Protein 1WDC (pdb70)

Foldseek 3Di:
DVVVVVVVVVVVVVVVVVVVVVVCVVVVVVVVVVVCVVVVVVVVVVVLVPPVVSVVCVVVVPVD/DDPVVLVVLVVVVCQLCPVPPQFHDLVSLQVSQVVVPDRDDSVVSVVVVVLQPDTGGSVSVSVSCPVVLDPDDDLVVQQVVVCVVVVVPPQWDQQVVVQCCQQPDDPHDDVVSSVVLVVPFDDDPRITRSNVSSCVVNVVPD/DDVVLLVVLVVLQQVQCVVVPPDQKHWLQCLVVSLVVSPADADPVLSVVLPRDDDGPPDIGGSVSSVVSSVRSVPHDDDDLVVQQVVVVVQDPPPPQKHAQVVVLCCQQPDDPHDPSVRVVVLCVQLVFDADPVRITRVSSSSVSVVVDNVD

Radius of gyration: 29.21 Å; Cα contacts (8 Å, |Δi|>4): 431; chains: 3; bounding box: 76×48×72 Å

Solvent-accessible surface area: 19241 Å² total; per-residue (Å²): 253,103,151,95,31,36,67,3,0,10,2,0,0,1,15,0,38,0,12,26,35,42,74,46,30,91,118,46,59,79,22,59,101,0,0,24,10,0,3,120,4,2,66,96,13,31,88,29,103,109,22,40,1,43,74,9,1,46,98,0,86,97,96,85,73,75,155,119,29,63,112,52,0,96,83,0,8,64,48,1,7,74,84,195,85,30,93,6,36,63,121,5,0,89,42,3,11,96,127,42,38,230,38,33,78,64,169,79,2,59,50,4,41,162,80,13,124,34,107,6,57,34,100,38,0,28,45,15,1,30,110,82,43,65,67,50,31,63,45,114,53,2,67,79,2,0,32,66,4,9,111,158,129,81,86,60,8,82,34,106,83,0,82,60,5,1,73,75,32,0,54,70,6,84,168,79,35,16,135,64,0,30,139,79,17,42,66,147,73,36,95,1,34,0,35,105,0,0,1,22,17,71,43,76,57,74,59,67,110,103,71,37,60,72,0,90,90,8,5,90,0,12,2,1,39,47,4,107,106,41,23,0,11,1,85,61,1,4,26,0,0,14,23,39,42,20,7,0,27,44,100,29,11,81,83,54,31,6,21,121,134,84,75,102,88,65,10,46,38,119,97,0,41,81,7,7,84,44,3,66,119,25,99,71,5,69,73,68,34,1,42,69,2,0,148,85,44,25,222,142,67,123,19,67,7,41,10,74,61,0,71,99,1,0,26,26,60,35,36,152,5,39,78,125,43,0,72,65,0,42,142,53,7,90,28,140,102,57,187,140,21,37,4,87,10,69,70,0,0,112,91,2,65,52,12,26,113,149

CATH classification: 4.10.27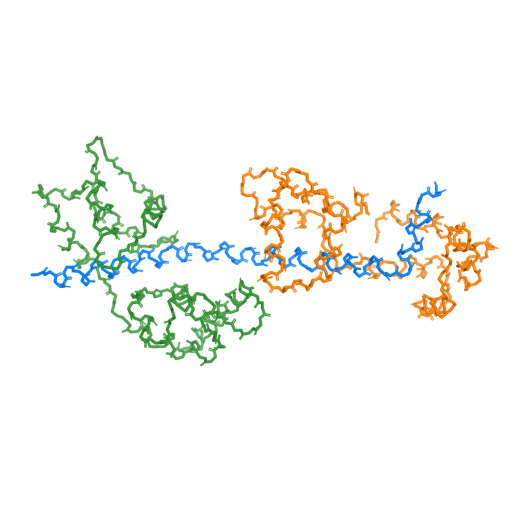0.10

Nearest PDB structures (foldseek):
  3jvt-assembly1_B  TM=9.981E-01  e=1.079E-21  Argopecten irradians
  1dfk-assembly1_Y  TM=9.714E-01  e=9.236E-20  Argopecten irradians
  1qvi-assembly1_Y  TM=8.864E-01  e=2.504E-20  Argopecten irradians
  1s5g-assembly1_Y  TM=9.501E-01  e=4.809E-20  Argopecten irradians
  1kqm-assembly1_B  TM=9.706E-01  e=3.407E-19  Argopecten irradians

Secondary structure (DSSP, 8-state):
--HHHHHHHHHHHHHHHHHHHHHHHHHHHHHHHHHHHHHHHHHHHHHHHT-HHHHHHHHHTTT-/--HHHHHHHHHHHHHH-TT-SSS--HHHHHHHHHHHSSPPPHHHHHHHHTTSSS---HHHHHHHHHHHT-S---HHHHHHHHHTT-TT--S-EEHHHHHHHHHHSSS---HHHHHHHHHH--EETTEE-HHHHHHHHHTS--/--HHHHHHHHHHHHHHHHHT-SSS-EEGGGHHHHHHHTT----HHHHHHTT--SSTTS-EE-HHHHHHHHHHHTTS----HHHHHHHHHTT-SSSSSEEEHHHHHHHHHHSSS---HHHHHHHHHHHT----TTSEEEHHHHHHHHHH-S--

B-factor: mean 36.48, std 14.71, range [9.45, 94.9]

InterPro domains:
  IPR000048 IQ motif, EF-hand binding site [SM00015] (777-799)
  IPR001609 Myosin head, motor domain-like [PF00063] (86-763)
  IPR001609 Myosin head, motor domain-like [PR00193] (113-132)
  IPR001609 Myosin head, motor domain-like [PR00193] (169-194)
  IPR001609 Myosin head, motor domain-like [PR00193] (224-251)
  IPR001609 Myosin head, motor domain-like [PR00193] (455-483)
  IPR001609 Myosin head, motor domain-like [PR00193] (509-537)
  IPR001609 Myosin head, motor domain-like [PS51456] (83-775)
  IPR001609 Myosin head, motor domain-like [SM00242] (77-776)
  IPR002928 Myosin tail [PF01576] (840-1920)
  IPR004009 Myosin, SH3 domain [PF02736] (29-74)
  IPR004009 Myosin, SH3 domain [PS51844] (29-79)
  IPR008989 Myosin S1 fragment, N-terminal [G3DSA:2.30.30.360] (27-78)
  IPR014751 DNA repair protein XRCC4-like, C-terminal [G3DSA:1.20.5.370] (1563-1619)
  IPR014751 DNA repair protein XRCC4-like, C-terminal [G3DSA:1.20.5.370] (1660-1713)
  IPR014751 DNA repair protein XRCC4-like, C-terminal [G3DSA:1.20.5.370] (1726-1769)
  IPR027417 P-loop containing nucleoside triphosphate hydrolase [SSF52540] (55-834)
  IPR036961 Kinesin motor domain superfamily [G3DSA:3.40.850.10] (81-706)

Sequence (358 aa):
RDERLSKIISMFQAHIRGYLIRKAYKKLQDQRIGLSVIQRNIRKWLVLRNWQWWKLYSKVKPLLLPQKQIQEMKEAFSMIDVDRDGFVSKEDIKAISEQLGRAPDDKELTAMLKEAPGPLNFTMFLSIFSDKLSGTDSEETIRNAFAMFDEQETKKLNIEYIKDLLENMGDNFNKDEMRMTFKEAPVEGGKFDYVKFTAMIKGSGELSQDEIDDLKDVFELFDFWDGRDGAVDAFKLGDVCRCLGINPRNEDVFAVGGTHKMGEKSLPFEEFLPAYEGLMDCEQGTFADYMEAFKTFDREGQGFISGAELRHVLTALGERLSDEDVDEIIKLTDLQEDLEGNVKYEDFVKKVMAGPYP

Organism: Argopecten irradians (NCBI:txid31199)

Structure (mmCIF, N/CA/C/O backbone):
data_1WDC
#
_entry.id   1WDC
#
_cell.length_a   52.650
_cell.length_b   87.100
_cell.length_c   55.500
_cell.angle_alpha   90.00
_cell.angle_beta   114.50
_cell.angle_gamma   90.00
#
_symmetry.space_group_name_H-M   'P 1 21 1'
#
loop_
_entity.id
_entity.type
_entity.pdbx_description
1 polymer 'SCALLOP MYOSIN'
2 polymer 'SCALLOP MYOSIN'
3 polymer 'SCALLOP MYOSIN'
4 non-polymer 'MAGNESIUM ION'
5 non-polymer 'CALCIUM ION'
6 water water
#
loop_
_atom_site.group_PDB
_atom_site.id
_atom_site.type_symbol
_atom_site.label_atom_id
_atom_site.label_alt_id
_atom_site.label_comp_id
_atom_site.label_asym_id
_atom_site.label_entity_id
_atom_site.label_seq_id
_atom_site.pdbx_PDB_ins_code
_atom_site.Cartn_x
_atom_site.Cartn_y
_atom_site.Cartn_z
_atom_site.occupancy
_atom_site.B_iso_or_equiv
_atom_site.auth_seq_id
_atom_site.auth_comp_id
_atom_site.auth_asym_id
_atom_site.auth_atom_id
_atom_site.pdbx_PDB_model_num
ATOM 1 N N . ARG A 1 1 ? -31.629 7.797 92.108 1.00 71.22 774 ARG A N 1
ATOM 2 C CA . ARG A 1 1 ? -31.385 8.882 91.101 1.00 71.34 774 ARG A CA 1
ATOM 3 C C . ARG A 1 1 ? -29.888 9.183 90.975 1.00 70.56 774 ARG A C 1
ATOM 4 O O . ARG A 1 1 ? -29.474 10.339 91.042 1.00 71.34 774 ARG A O 1
ATOM 12 N N . ASP A 1 2 ? -29.076 8.139 90.843 1.00 70.24 775 ASP A N 1
ATOM 13 C CA . ASP A 1 2 ? -27.627 8.302 90.918 1.00 71.14 775 ASP A CA 1
ATOM 14 C C . ASP A 1 2 ? -27.042 8.263 89.530 1.00 68.46 775 ASP A C 1
ATOM 15 O O . ASP A 1 2 ? -26.321 9.177 89.118 1.00 67.65 775 ASP A O 1
ATOM 20 N N . GLU A 1 3 ? -27.240 7.117 88.888 1.00 63.33 776 GLU A N 1
ATOM 21 C CA . GLU A 1 3 ? -26.679 6.826 87.584 1.00 57.83 776 GLU A CA 1
ATOM 22 C C . GLU A 1 3 ? -26.972 8.015 86.694 1.00 53.35 776 GLU A C 1
ATOM 23 O O . GLU A 1 3 ? -26.172 8.405 85.839 1.00 48.86 776 GLU A O 1
ATOM 29 N N . ARG A 1 4 ? -28.129 8.608 86.955 1.00 50.51 777 ARG A N 1
ATOM 30 C CA . ARG A 1 4 ? -28.594 9.748 86.200 1.00 47.94 777 ARG A CA 1
ATOM 31 C C . ARG A 1 4 ? -27.879 10.993 86.660 1.00 42.12 777 ARG A C 1
ATOM 32 O O . ARG A 1 4 ? -27.492 11.812 85.845 1.00 42.34 777 ARG A O 1
ATOM 40 N N . LEU A 1 5 ? -27.635 11.104 87.959 1.00 38.36 778 LEU A N 1
ATOM 41 C CA . LEU A 1 5 ? -26.897 12.251 88.437 1.00 36.14 778 LEU A CA 1
ATOM 42 C C . LEU A 1 5 ? -25.475 12.165 87.888 1.00 36.53 778 LEU A C 1
ATOM 43 O O . LEU A 1 5 ? -24.871 13.186 87.543 1.00 36.12 778 LEU A O 1
ATOM 48 N N . SER A 1 6 ? -24.979 10.942 87.734 1.00 34.98 779 SER A N 1
ATOM 49 C CA . SER A 1 6 ? -23.618 10.734 87.253 1.00 36.78 779 SER A CA 1
ATOM 50 C C . SER A 1 6 ? -23.515 10.969 85.754 1.00 35.52 779 SER A C 1
ATOM 51 O O . SER A 1 6 ? -22.570 11.614 85.285 1.00 33.57 779 SER A O 1
ATOM 54 N N . LYS A 1 7 ? -24.524 10.504 85.018 1.00 35.20 780 LYS A N 1
ATOM 55 C CA . LYS A 1 7 ? -24.579 10.784 83.603 1.00 31.63 780 LYS A CA 1
ATOM 56 C C . LYS A 1 7 ? -24.708 12.282 83.398 1.00 30.58 780 LYS A C 1
ATOM 57 O O . LYS A 1 7 ? -24.020 12.814 82.554 1.00 30.50 780 LYS A O 1
ATOM 63 N N . ILE A 1 8 ? -25.449 12.988 84.260 1.00 30.67 781 ILE A N 1
ATOM 64 C CA . ILE A 1 8 ? -25.658 14.434 84.057 1.00 28.62 781 ILE A CA 1
ATOM 65 C C . ILE A 1 8 ? -24.393 15.253 84.352 1.00 26.04 781 ILE A C 1
ATOM 66 O O . ILE A 1 8 ? -24.122 16.262 83.678 1.00 22.90 781 ILE A O 1
ATOM 71 N N . ILE A 1 9 ? -23.619 14.798 85.338 1.00 24.95 782 ILE A N 1
ATOM 72 C CA . ILE A 1 9 ? -22.336 15.413 85.674 1.00 26.07 782 ILE A CA 1
ATOM 73 C C . ILE A 1 9 ? -21.294 15.234 84.550 1.00 23.29 782 ILE A C 1
ATOM 74 O O . ILE A 1 9 ? -20.595 16.174 84.199 1.00 20.55 782 ILE A O 1
ATOM 79 N N . SER A 1 10 ? -21.191 14.030 84.006 1.00 25.13 783 SER A N 1
ATOM 80 C CA . SER A 1 10 ? -20.370 13.756 82.819 1.00 24.86 783 SER A CA 1
ATOM 81 C C . SER A 1 10 ? -20.679 14.644 81.597 1.00 26.50 783 SER A C 1
ATOM 82 O O . SER A 1 10 ? -19.760 15.113 80.927 1.00 32.96 783 SER A O 1
ATOM 85 N N . MET A 1 11 ? -21.960 14.876 81.301 1.00 27.07 784 MET A N 1
ATOM 86 C CA . MET A 1 11 ? -22.359 15.835 80.251 1.00 23.26 784 MET A CA 1
ATOM 87 C C . MET A 1 11 ? -22.082 17.304 80.577 1.00 24.11 784 MET A C 1
ATOM 88 O O . MET A 1 11 ? -21.813 18.066 79.677 1.00 23.12 784 MET A O 1
ATOM 93 N N . PHE A 1 12 ? -22.104 17.692 81.857 1.00 23.27 785 PHE A N 1
ATOM 94 C CA . PHE A 1 12 ? -21.635 19.020 82.275 1.00 18.80 785 PHE A CA 1
ATOM 95 C C . PHE A 1 12 ? -20.110 19.147 82.166 1.00 17.29 785 PHE A C 1
ATOM 96 O O . PHE A 1 12 ? -19.587 20.196 81.826 1.00 14.74 785 PHE A O 1
ATOM 104 N N . GLN A 1 13 ? -19.414 18.105 82.576 1.00 15.50 786 GLN A N 1
ATOM 105 C CA . GLN A 1 13 ? -17.983 18.020 82.403 1.00 23.73 786 GLN A CA 1
ATOM 106 C C . GLN A 1 13 ? -17.580 18.083 80.921 1.00 26.96 786 GLN A C 1
ATOM 107 O O . GLN A 1 13 ? -16.530 18.667 80.567 1.00 26.42 786 GLN A O 1
ATOM 113 N N . ALA A 1 14 ? -18.468 17.545 80.074 1.00 27.21 787 ALA A N 1
ATOM 114 C CA . ALA A 1 14 ? -18.375 17.589 78.611 1.00 21.37 787 ALA A CA 1
ATOM 115 C C . ALA A 1 14 ? -18.512 18.987 78.015 1.00 22.39 787 ALA A C 1
ATOM 116 O O . ALA A 1 14 ? -17.712 19.404 77.169 1.00 23.51 787 ALA A O 1
ATOM 118 N N . HIS A 1 15 ? -19.488 19.740 78.501 1.00 20.48 788 HIS A N 1
ATOM 119 C CA . HIS A 1 15 ? -19.560 21.162 78.233 1.00 21.12 788 HIS A CA 1
ATOM 120 C C . HIS A 1 15 ? -18.288 21.932 78.555 1.00 24.20 788 HIS A C 1
ATOM 121 O O . HIS A 1 15 ? -18.021 22.971 77.944 1.00 25.60 788 HIS A O 1
ATOM 128 N N . ILE A 1 16 ? -17.658 21.552 79.667 1.00 24.68 789 ILE A N 1
ATOM 129 C CA . ILE A 1 16 ? -16.474 22.233 80.164 1.00 24.70 789 ILE A CA 1
ATOM 130 C C . ILE A 1 16 ? -15.233 21.938 79.304 1.00 22.58 789 ILE A C 1
ATOM 131 O O . ILE A 1 16 ? -14.428 22.826 79.076 1.00 22.36 789 ILE A O 1
ATOM 136 N N . ARG A 1 17 ? -15.036 20.680 78.927 1.00 25.40 790 ARG A N 1
ATOM 137 C CA . ARG A 1 17 ? -13.952 20.317 78.001 1.00 24.87 790 ARG A CA 1
ATOM 138 C C . ARG A 1 17 ? -14.138 21.022 76.669 1.00 23.98 790 ARG A C 1
ATOM 139 O O . ARG A 1 17 ? -13.166 21.486 76.073 1.00 25.34 790 ARG A O 1
ATOM 147 N N . GLY A 1 18 ? -15.399 21.192 76.272 1.00 19.27 791 GLY A N 1
ATOM 148 C CA . GLY A 1 18 ? -15.709 21.981 75.109 1.00 16.55 791 GLY A CA 1
ATOM 149 C C . GLY A 1 18 ? -15.241 23.414 75.242 1.00 20.13 791 GLY A C 1
ATOM 150 O O . GLY A 1 18 ? -14.497 23.910 74.403 1.00 21.12 791 GLY A O 1
ATOM 151 N N . TYR A 1 19 ? -15.652 24.082 76.317 1.00 19.00 792 TYR A N 1
ATOM 152 C CA . TYR A 1 19 ? -15.362 25.493 76.537 1.00 18.76 792 TYR A CA 1
ATOM 153 C C . TYR A 1 19 ? -13.855 25.756 76.429 1.00 17.67 792 TYR A C 1
ATOM 154 O O . TYR A 1 19 ? -13.423 26.820 75.974 1.00 19.22 792 TYR A O 1
ATOM 163 N N . LEU A 1 20 ? -13.097 24.864 77.053 1.00 21.60 793 LEU A N 1
ATOM 164 C CA . LEU A 1 20 ? -11.637 24.931 77.199 1.00 22.04 793 LEU A CA 1
ATOM 165 C C . LEU A 1 20 ? -10.864 24.740 75.891 1.00 23.73 793 LEU A C 1
ATOM 166 O O . LEU A 1 20 ? -9.839 25.371 75.703 1.00 22.84 793 LEU A O 1
ATOM 171 N N . ILE A 1 21 ? -11.255 23.732 75.105 1.00 25.30 794 ILE A N 1
ATOM 172 C CA . ILE A 1 21 ? -10.806 23.588 73.713 1.00 28.73 794 ILE A CA 1
ATOM 173 C C . ILE A 1 21 ? -11.125 24.796 72.824 1.00 27.22 794 ILE A C 1
ATOM 174 O O . ILE A 1 21 ? -10.257 25.285 72.093 1.00 30.44 794 ILE A O 1
ATOM 179 N N . ARG A 1 22 ? -12.380 25.238 72.825 1.00 23.42 795 ARG A N 1
ATOM 180 C CA . ARG A 1 22 ? -12.764 26.342 71.949 1.00 22.56 795 ARG A CA 1
ATOM 181 C C . ARG A 1 22 ? -12.114 27.644 72.369 1.00 24.31 795 ARG A C 1
ATOM 182 O O . ARG A 1 22 ? -11.905 28.527 71.572 1.00 32.78 795 ARG A O 1
ATOM 190 N N . LYS A 1 23 ? -11.795 27.755 73.641 1.00 26.78 796 LYS A N 1
ATOM 191 C CA . LYS A 1 23 ? -11.035 28.881 74.148 1.00 30.95 796 LYS A CA 1
ATOM 192 C C . LYS A 1 23 ? -9.623 28.809 73.503 1.00 31.71 796 LYS A C 1
ATOM 193 O O . LYS A 1 23 ? -9.223 29.729 72.786 1.00 29.24 796 LYS A O 1
ATOM 199 N N . ALA A 1 24 ? -9.079 27.589 73.488 1.00 31.82 797 ALA A N 1
ATOM 200 C CA . ALA A 1 24 ? -7.685 27.315 73.137 1.00 33.09 797 ALA A CA 1
ATOM 201 C C . ALA A 1 24 ? -7.448 27.391 71.647 1.00 34.19 797 ALA A C 1
ATOM 202 O O . ALA A 1 24 ? -6.302 27.430 71.202 1.00 34.49 797 ALA A O 1
ATOM 204 N N . TYR A 1 25 ? -8.548 27.349 70.905 1.00 34.27 798 TYR A N 1
ATOM 205 C CA . TYR A 1 25 ? -8.556 27.272 69.469 1.00 32.62 798 TYR A CA 1
ATOM 206 C C . TYR A 1 25 ? -7.852 28.477 68.911 1.00 32.89 798 TYR A C 1
ATOM 207 O O . TYR A 1 25 ? -6.876 28.344 68.192 1.00 32.79 798 TYR A O 1
ATOM 216 N N . LYS A 1 26 ? -8.312 29.656 69.284 1.00 32.05 799 LYS A N 1
ATOM 217 C CA . LYS A 1 26 ? -7.824 30.851 68.638 1.00 34.41 799 LYS A CA 1
ATOM 218 C C . LYS A 1 26 ? -6.342 31.065 68.866 1.00 33.74 799 LYS A C 1
ATOM 219 O O . LYS A 1 26 ? -5.650 31.649 68.029 1.00 35.25 799 LYS A O 1
ATOM 225 N N . LYS A 1 27 ? -5.825 30.519 69.953 1.00 32.61 800 LYS A N 1
ATOM 226 C CA . LYS A 1 27 ? -4.398 30.652 70.238 1.00 33.14 800 LYS A CA 1
ATOM 227 C C . LYS A 1 27 ? -3.541 29.687 69.387 1.00 28.95 800 LYS A C 1
ATOM 228 O O . LYS A 1 27 ? -2.422 30.000 69.007 1.00 25.93 800 LYS A O 1
ATOM 234 N N . LEU A 1 28 ? -4.045 28.482 69.174 1.00 26.76 801 LEU A N 1
ATOM 235 C CA . LEU A 1 28 ? -3.451 27.560 68.242 1.00 24.79 801 LEU A CA 1
ATOM 236 C C . LEU A 1 28 ? -3.333 28.201 66.847 1.00 22.00 801 LEU A C 1
ATOM 237 O O . LEU A 1 28 ? -2.319 28.078 66.190 1.00 24.73 801 LEU A O 1
ATOM 242 N N . GLN A 1 29 ? -4.398 28.810 66.368 1.00 22.42 802 GLN A N 1
ATOM 243 C CA . GLN A 1 29 ? -4.393 29.374 65.020 1.00 25.85 802 GLN A CA 1
ATOM 244 C C . GLN A 1 29 ? -3.368 30.496 64.890 1.00 27.02 802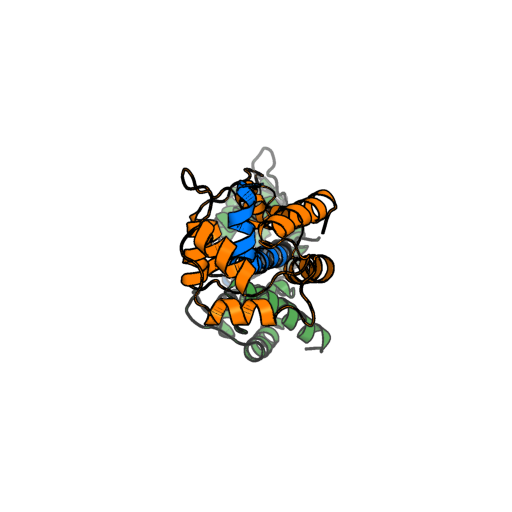 GLN A C 1
ATOM 245 O O . GLN A 1 29 ? -2.711 30.626 63.854 1.00 28.56 802 GLN A O 1
ATOM 251 N N . ASP A 1 30 ? -3.302 31.355 65.906 1.00 25.58 803 ASP A N 1
ATOM 252 C CA . ASP A 1 30 ? -2.403 32.499 65.861 1.00 24.41 803 ASP A CA 1
ATOM 253 C C . ASP A 1 30 ? -1.013 31.934 65.846 1.00 24.82 803 ASP A C 1
ATOM 254 O O . ASP A 1 30 ? -0.150 32.467 65.164 1.00 28.67 803 ASP A O 1
ATOM 259 N N . GLN A 1 31 ? -0.801 30.855 66.599 1.00 23.29 804 GLN A N 1
ATOM 260 C CA . GLN A 1 31 ? 0.528 30.336 66.841 1.00 20.66 804 GLN A CA 1
ATOM 261 C C . GLN A 1 31 ? 0.997 29.530 65.684 1.00 21.93 804 GLN A C 1
ATOM 262 O O . GLN A 1 31 ? 2.190 29.403 65.470 1.00 22.68 804 GLN A O 1
ATOM 268 N N . ARG A 1 32 ? 0.061 28.924 64.978 1.00 21.98 805 ARG A N 1
ATOM 269 C CA . ARG A 1 32 ? 0.387 28.292 63.718 1.00 23.98 805 ARG A CA 1
ATOM 270 C C . ARG A 1 32 ? 1.072 29.275 62.778 1.00 24.24 805 ARG A C 1
ATOM 271 O O . ARG A 1 32 ? 2.045 28.927 62.120 1.00 20.54 805 ARG A O 1
ATOM 279 N N . ILE A 1 33 ? 0.546 30.501 62.733 1.00 22.99 806 ILE A N 1
ATOM 280 C CA . ILE A 1 33 ? 1.126 31.583 61.952 1.00 23.16 806 ILE A CA 1
ATOM 281 C C . ILE A 1 33 ? 2.516 31.933 62.451 1.00 23.72 806 ILE A C 1
ATOM 282 O O . ILE A 1 33 ? 3.462 32.045 61.672 1.00 27.71 806 ILE A O 1
ATOM 287 N N . GLY A 1 34 ? 2.653 32.098 63.752 1.00 20.59 807 GLY A N 1
ATOM 288 C CA . GLY A 1 34 ? 3.969 32.338 64.297 1.00 16.46 807 GLY A CA 1
ATOM 289 C C . GLY A 1 34 ? 5.011 31.274 64.018 1.00 14.24 807 GLY A C 1
ATOM 290 O O . GLY A 1 34 ? 6.129 31.652 63.757 1.00 16.16 807 GLY A O 1
ATOM 291 N N . LEU A 1 35 ? 4.677 29.981 64.138 1.00 13.52 808 LEU A N 1
ATOM 292 C CA . LEU A 1 35 ? 5.650 28.904 64.010 1.00 14.28 808 LEU A CA 1
ATOM 293 C C . LEU A 1 35 ? 6.034 28.684 62.539 1.00 21.75 808 LEU A C 1
ATOM 294 O O . LEU A 1 35 ? 7.158 28.270 62.236 1.00 23.25 808 LEU A O 1
ATOM 299 N N . SER A 1 36 ? 5.099 28.989 61.636 1.00 21.95 809 SER A N 1
ATOM 300 C CA . SER A 1 36 ? 5.338 28.974 60.207 1.00 20.22 809 SER A CA 1
ATOM 301 C C . SER A 1 36 ? 6.297 30.066 59.827 1.00 21.43 809 SER A C 1
ATOM 302 O O . SER A 1 36 ? 7.281 29.805 59.148 1.00 23.24 809 SER A O 1
ATOM 305 N N . VAL A 1 37 ? 6.019 31.292 60.263 1.00 19.98 810 VAL A N 1
ATOM 306 C CA . VAL A 1 37 ? 6.966 32.391 60.061 1.00 20.45 810 VAL A CA 1
ATOM 307 C C . VAL A 1 37 ? 8.403 32.086 60.501 1.00 22.81 810 VAL A C 1
ATOM 308 O O . VAL A 1 37 ? 9.343 32.376 59.766 1.00 23.95 810 VAL A O 1
ATOM 312 N N . ILE A 1 38 ? 8.552 31.411 61.644 1.00 21.81 811 ILE A N 1
ATOM 313 C CA . ILE A 1 38 ? 9.840 31.095 62.258 1.00 17.66 811 ILE A CA 1
ATOM 314 C C . ILE A 1 38 ? 10.506 29.983 61.455 1.00 17.12 811 ILE A C 1
ATOM 315 O O . ILE A 1 38 ? 11.676 30.084 61.149 1.00 14.47 811 ILE A O 1
ATOM 320 N N . GLN A 1 39 ? 9.746 28.932 61.140 1.00 17.61 812 GLN A N 1
ATOM 321 C CA . GLN A 1 39 ? 10.246 27.787 60.371 1.00 18.45 812 GLN A CA 1
ATOM 322 C C . GLN A 1 39 ? 10.667 28.133 58.932 1.00 19.68 812 GLN A C 1
ATOM 323 O O . GLN A 1 39 ? 11.689 27.670 58.470 1.00 22.65 812 GLN A O 1
ATOM 329 N N . ARG A 1 40 ? 9.948 29.010 58.261 1.00 21.04 813 ARG A N 1
ATOM 330 C CA . ARG A 1 40 ? 10.265 29.306 56.874 1.00 21.27 813 ARG A CA 1
ATOM 331 C C . ARG A 1 40 ? 11.389 30.322 56.704 1.00 24.79 813 ARG A C 1
ATOM 332 O O . ARG A 1 40 ? 12.229 30.197 55.793 1.00 23.86 813 ARG A O 1
ATOM 340 N N . ASN A 1 41 ? 11.516 31.194 57.693 1.00 22.52 814 ASN A N 1
ATOM 341 C CA . ASN A 1 41 ? 12.569 32.194 57.704 1.00 23.25 814 ASN A CA 1
ATOM 342 C C . ASN A 1 41 ? 13.944 31.706 58.209 1.00 24.08 814 ASN A C 1
ATOM 343 O O . ASN A 1 41 ? 14.974 32.186 57.754 1.00 22.90 814 ASN A O 1
ATOM 348 N N . ILE A 1 42 ? 13.966 30.783 59.161 1.00 22.20 815 ILE A N 1
ATOM 349 C CA . ILE A 1 42 ? 15.202 30.108 59.540 1.00 24.13 815 ILE A CA 1
ATOM 350 C C . ILE A 1 42 ? 15.779 29.353 58.338 1.00 23.36 815 ILE A C 1
ATOM 351 O O . ILE A 1 42 ? 16.974 29.401 58.078 1.00 23.76 815 ILE A O 1
ATOM 356 N N . ARG A 1 43 ? 14.900 28.716 57.588 1.00 22.01 816 ARG A N 1
ATOM 357 C CA . ARG A 1 43 ? 15.273 27.986 56.380 1.00 24.86 816 ARG A CA 1
ATOM 358 C C . ARG A 1 43 ? 15.793 28.810 55.183 1.00 20.53 816 ARG A C 1
ATOM 359 O O . ARG A 1 43 ? 16.536 28.292 54.392 1.00 20.95 816 ARG A O 1
ATOM 367 N N . LYS A 1 44 ? 15.211 29.973 54.946 1.00 22.85 817 LYS A N 1
ATOM 368 C CA . LYS A 1 44 ? 15.781 30.972 54.058 1.00 23.85 817 LYS A CA 1
ATOM 369 C C . LYS A 1 44 ? 17.181 31.323 54.463 1.00 27.54 817 LYS A C 1
ATOM 370 O O . LYS A 1 44 ? 18.026 31.562 53.605 1.00 32.90 817 LYS A O 1
ATOM 376 N N . TRP A 1 45 ? 17.415 31.401 55.769 1.00 25.44 818 TRP A N 1
ATOM 377 C CA . TRP A 1 45 ? 18.730 31.711 56.313 1.00 24.01 818 TRP A CA 1
ATOM 378 C C . TRP A 1 45 ? 19.692 30.576 56.029 1.00 24.07 818 TRP A C 1
ATOM 379 O O . TRP A 1 45 ? 20.743 30.763 55.430 1.00 27.76 818 TRP A O 1
ATOM 390 N N . LEU A 1 46 ? 19.265 29.369 56.318 1.00 21.00 819 LEU A N 1
ATOM 391 C CA . LEU A 1 46 ? 20.096 28.231 56.012 1.00 22.59 819 LEU A CA 1
ATOM 392 C C . LEU A 1 46 ? 20.461 28.162 54.536 1.00 23.63 819 LEU A C 1
ATOM 393 O O . LEU A 1 46 ? 21.572 27.868 54.219 1.00 25.31 819 LEU A O 1
ATOM 398 N N . VAL A 1 47 ? 19.519 28.446 53.649 1.00 26.99 820 VAL A N 1
ATOM 399 C CA . VAL A 1 47 ? 19.772 28.472 52.208 1.00 29.93 820 VAL A CA 1
ATOM 400 C C . VAL A 1 47 ? 20.764 29.574 51.870 1.00 30.19 820 VAL A C 1
ATOM 401 O O . VAL A 1 47 ? 21.740 29.340 51.148 1.00 34.57 820 VAL A O 1
ATOM 405 N N . LEU A 1 48 ? 20.558 30.746 52.452 1.00 29.22 821 LEU A N 1
ATOM 406 C CA . LEU A 1 48 ? 21.443 31.852 52.185 1.00 30.91 821 LEU A CA 1
ATOM 407 C C . LEU A 1 48 ? 22.860 31.534 52.660 1.00 36.38 821 LEU A C 1
ATOM 408 O O . LEU A 1 48 ? 23.837 31.811 51.951 1.00 40.63 821 LEU A O 1
ATOM 413 N N . ARG A 1 49 ? 22.966 30.745 53.721 1.00 37.51 822 ARG A N 1
ATOM 414 C CA . ARG A 1 49 ? 24.269 30.508 54.359 1.00 41.54 822 ARG A CA 1
ATOM 415 C C . ARG A 1 49 ? 25.187 29.584 53.529 1.00 39.00 822 ARG A C 1
ATOM 416 O O . ARG A 1 49 ? 26.386 29.499 53.770 1.00 36.48 822 ARG A O 1
ATOM 424 N N . ASN A 1 50 ? 24.591 28.894 52.565 1.00 39.57 823 ASN A N 1
ATOM 425 C CA . ASN A 1 50 ? 25.316 27.997 51.685 1.00 44.40 823 ASN A CA 1
ATOM 426 C C . ASN A 1 50 ? 25.327 28.451 50.231 1.00 40.65 823 ASN A C 1
ATOM 427 O O . ASN A 1 50 ? 25.761 27.733 49.335 1.00 42.36 823 ASN A O 1
ATOM 432 N N . TRP A 1 51 ? 24.844 29.652 50.002 1.00 37.35 824 TRP A N 1
ATOM 433 C CA . TRP A 1 51 ? 24.908 30.255 48.694 1.00 30.79 824 TRP A CA 1
ATOM 434 C C . TRP A 1 51 ? 26.290 30.878 48.571 1.00 28.16 824 TRP A C 1
ATOM 435 O O . TRP A 1 51 ? 26.663 31.753 49.368 1.00 27.75 824 TRP A O 1
ATOM 446 N N . GLN A 1 52 ? 27.023 30.451 47.541 1.00 27.09 825 GLN A N 1
ATOM 447 C CA . GLN A 1 52 ? 28.409 30.878 47.289 1.00 25.39 825 GLN A CA 1
ATOM 448 C C . GLN A 1 52 ? 28.629 32.405 47.227 1.00 23.72 825 GLN A C 1
ATOM 449 O O . GLN A 1 52 ? 29.573 32.935 47.824 1.00 25.18 825 GLN A O 1
ATOM 455 N N . TRP A 1 53 ? 27.716 33.119 46.570 1.00 23.66 826 TRP A N 1
ATOM 456 C CA . TRP A 1 53 ? 27.733 34.581 46.547 1.00 25.19 826 TRP A CA 1
ATOM 457 C C . TRP A 1 53 ? 27.677 35.204 47.944 1.00 28.49 826 TRP A C 1
ATOM 458 O O . TRP A 1 53 ? 28.552 35.992 48.292 1.00 33.37 826 TRP A O 1
ATOM 469 N N . TRP A 1 54 ? 26.809 34.661 48.807 1.00 30.91 827 TRP A N 1
ATOM 470 C CA . TRP A 1 54 ? 26.716 35.061 50.219 1.00 26.21 827 TRP A CA 1
ATOM 471 C C . TRP A 1 54 ? 28.006 34.771 50.948 1.00 24.93 827 TRP A C 1
ATOM 472 O O . TRP A 1 54 ? 28.527 35.649 51.646 1.00 23.33 827 TRP A O 1
ATOM 483 N N . LYS A 1 55 ? 28.464 33.519 50.842 1.00 21.01 828 LYS A N 1
ATOM 484 C CA . LYS A 1 55 ? 29.758 33.115 51.372 1.00 25.67 828 LYS A CA 1
ATOM 485 C C . LYS A 1 55 ? 30.870 34.062 50.931 1.00 29.70 828 LYS A C 1
ATOM 486 O O . LYS A 1 55 ? 31.722 34.449 51.741 1.00 29.06 828 LYS A O 1
ATOM 492 N N . LEU A 1 56 ? 30.845 34.481 49.668 1.00 31.77 829 LEU A N 1
ATOM 493 C CA . LEU A 1 56 ? 31.873 35.400 49.205 1.00 32.74 829 LEU A CA 1
ATOM 494 C C . LEU A 1 56 ? 31.653 36.780 49.829 1.00 34.30 829 LEU A C 1
ATOM 495 O O . LEU A 1 56 ? 32.539 37.300 50.498 1.00 35.72 829 LEU A O 1
ATOM 500 N N . TYR A 1 57 ? 30.474 37.364 49.640 1.00 33.64 830 TYR A N 1
ATOM 501 C CA . TYR A 1 57 ? 30.189 38.646 50.257 1.00 35.40 830 TYR A CA 1
ATOM 502 C C . TYR A 1 57 ? 30.523 38.674 51.748 1.00 33.41 830 TYR A C 1
ATOM 503 O O . TYR A 1 57 ? 31.022 39.672 52.248 1.00 32.99 830 TYR A O 1
ATOM 512 N N . SER A 1 58 ? 30.263 37.577 52.450 1.00 33.03 831 SER A N 1
ATOM 513 C CA . SER A 1 58 ? 30.476 37.542 53.890 1.00 36.48 831 SER A CA 1
ATOM 514 C C . SER A 1 58 ? 31.936 37.631 54.323 1.00 38.68 831 SER A C 1
ATOM 515 O O . SER A 1 58 ? 32.217 38.257 55.333 1.00 40.78 831 SER A O 1
ATOM 518 N N . LYS A 1 59 ? 32.868 37.168 53.486 1.00 39.01 832 LYS A N 1
ATOM 519 C CA . LYS A 1 59 ? 34.310 37.295 53.764 1.00 39.30 832 LYS A CA 1
ATOM 520 C C . LYS A 1 59 ? 34.937 38.652 53.410 1.00 39.85 832 LYS A C 1
ATOM 521 O O . LYS A 1 59 ? 36.014 38.992 53.904 1.00 40.10 832 LYS A O 1
ATOM 527 N N . VAL A 1 60 ? 34.311 39.360 52.474 1.00 41.70 833 VAL A N 1
ATOM 528 C CA . VAL A 1 60 ? 34.751 40.685 52.017 1.00 44.89 833 VAL A CA 1
ATOM 529 C C . VAL A 1 60 ? 33.995 41.751 52.845 1.00 49.28 833 VAL A C 1
ATOM 530 O O . VAL A 1 60 ? 34.310 42.940 52.784 1.00 50.85 833 VAL A O 1
ATOM 534 N N . LYS A 1 61 ? 32.991 41.324 53.607 1.00 51.62 834 LYS A N 1
ATOM 535 C CA . LYS A 1 61 ? 32.258 42.239 54.482 1.00 56.40 834 LYS A CA 1
ATOM 536 C C . LYS A 1 61 ? 33.140 42.960 55.503 1.00 58.23 834 LYS A C 1
ATOM 537 O O . LYS A 1 61 ? 33.018 44.173 55.676 1.00 60.52 834 LYS A O 1
ATOM 543 N N . PRO A 1 62 ? 34.072 42.236 56.157 1.00 59.36 835 PRO A N 1
ATOM 544 C CA . PRO A 1 62 ? 35.059 42.800 57.089 1.00 60.84 835 PRO A CA 1
ATOM 545 C C . PRO A 1 62 ? 36.094 43.792 56.531 1.00 60.85 835 PRO A C 1
ATOM 546 O O . PRO A 1 62 ? 36.372 44.813 57.148 1.00 59.13 835 PRO A O 1
ATOM 550 N N . LEU A 1 63 ? 36.682 43.464 55.388 1.00 62.70 836 LEU A N 1
ATOM 551 C CA . LEU A 1 63 ? 37.799 44.227 54.839 1.00 64.68 836 LEU A CA 1
ATOM 552 C C . LEU A 1 63 ? 37.441 45.643 54.443 1.00 66.13 836 LEU A C 1
ATOM 553 O O . LEU A 1 63 ? 38.329 46.454 54.186 1.00 66.40 836 LEU A O 1
ATOM 558 N N . LEU A 1 64 ? 36.148 45.906 54.290 1.00 68.06 837 LEU A N 1
ATOM 559 C CA . LEU A 1 64 ? 35.683 47.180 53.752 1.00 70.07 837 LEU A CA 1
ATOM 560 C C . LEU A 1 64 ? 35.964 48.377 54.687 1.00 74.97 837 LEU A C 1
ATOM 561 O O . LEU A 1 64 ? 36.318 48.161 55.879 1.00 79.36 837 LEU A O 1
ATOM 567 N N . LEU B 2 12 ? 16.676 46.312 48.001 1.00 60.79 12 LEU B N 1
ATOM 568 C CA . LEU B 2 12 ? 17.670 46.606 49.078 1.00 60.04 12 LEU B CA 1
ATOM 569 C C . LEU B 2 12 ? 17.619 48.100 49.462 1.00 57.93 12 LEU B C 1
ATOM 570 O O . LEU B 2 12 ? 17.319 48.957 48.617 1.00 55.40 12 LEU B O 1
ATOM 575 N N . PRO B 2 13 ? 17.860 48.412 50.756 1.00 56.76 13 PRO B N 1
ATOM 576 C CA . PRO B 2 13 ? 18.039 49.753 51.342 1.00 57.15 13 PRO B CA 1
ATOM 577 C C . PRO B 2 13 ? 19.292 50.439 50.834 1.00 58.32 13 PRO B C 1
ATOM 578 O O . PRO B 2 13 ? 20.214 49.764 50.398 1.00 61.65 13 PRO B O 1
ATOM 582 N N . GLN B 2 14 ? 19.389 51.751 51.014 1.00 58.44 14 GLN B N 1
ATOM 583 C CA . GLN B 2 14 ? 20.453 52.515 50.355 1.00 60.53 14 GLN B CA 1
ATOM 584 C C . GLN B 2 14 ? 21.824 52.173 50.933 1.00 61.88 14 GLN B C 1
ATOM 585 O O . GLN B 2 14 ? 22.760 51.877 50.197 1.00 62.56 14 GLN B O 1
ATOM 591 N N . LYS B 2 15 ? 21.912 52.201 52.260 1.00 63.50 15 LYS B N 1
ATOM 592 C CA . LYS B 2 15 ? 23.107 51.830 53.020 1.00 62.22 15 LYS B CA 1
ATOM 593 C C . LYS B 2 15 ? 23.611 50.443 52.613 1.00 59.74 15 LYS B C 1
ATOM 594 O O . LYS B 2 15 ? 24.812 50.178 52.621 1.00 60.45 15 LYS B O 1
ATOM 600 N N . GLN B 2 16 ? 22.667 49.539 52.390 1.00 55.18 16 GLN B N 1
ATOM 601 C CA . GLN B 2 16 ? 22.957 48.208 51.896 1.00 54.83 16 GLN B CA 1
ATOM 602 C C . GLN B 2 16 ? 23.410 48.225 50.432 1.00 52.65 16 GLN B C 1
ATOM 603 O O . GLN B 2 16 ? 24.348 47.541 50.068 1.00 48.77 16 GLN B O 1
ATOM 609 N N . ILE B 2 17 ? 22.656 48.917 49.588 1.00 51.45 17 ILE B N 1
ATOM 610 C CA . ILE B 2 17 ? 22.996 49.043 48.192 1.00 53.37 17 ILE B CA 1
ATOM 611 C C . ILE B 2 17 ? 24.385 49.664 48.120 1.00 56.63 17 ILE B C 1
ATOM 612 O O . ILE B 2 17 ? 25.225 49.214 47.349 1.00 57.92 17 ILE B O 1
ATOM 617 N N . GLN B 2 18 ? 24.694 50.529 49.079 1.00 60.56 18 GLN B N 1
ATOM 618 C CA . GLN B 2 18 ? 25.963 51.243 49.081 1.00 64.52 18 GLN B CA 1
ATOM 619 C C . GLN B 2 18 ? 27.102 50.336 49.545 1.00 66.11 18 GLN B C 1
ATOM 620 O O . GLN B 2 18 ? 28.232 50.471 49.062 1.00 67.39 18 GLN B O 1
ATOM 626 N N . GLU B 2 19 ? 26.790 49.398 50.448 1.00 66.00 19 GLU B N 1
ATOM 627 C CA . GLU B 2 19 ? 27.744 48.397 50.952 1.00 64.67 19 GLU B CA 1
ATOM 628 C C . GLU B 2 19 ? 28.222 47.423 49.883 1.00 64.31 19 GLU B C 1
ATOM 629 O O . GLU B 2 19 ? 29.320 46.882 50.004 1.00 64.84 19 GLU B O 1
ATOM 635 N N . MET B 2 20 ? 27.309 47.055 48.975 1.00 62.69 20 MET B N 1
ATOM 636 C CA . MET B 2 20 ? 27.562 46.100 47.878 1.00 60.53 20 MET B CA 1
ATOM 637 C C . MET B 2 20 ? 28.462 46.639 46.760 1.00 57.71 20 MET B C 1
ATOM 638 O O . MET B 2 20 ? 29.130 45.878 46.060 1.00 54.64 20 MET B O 1
ATOM 643 N N . LYS B 2 21 ? 28.313 47.929 46.499 1.00 54.71 21 LYS B N 1
ATOM 644 C CA . LYS B 2 21 ? 29.223 48.696 45.678 1.00 53.96 21 LYS B CA 1
ATOM 645 C C . LYS B 2 21 ? 30.673 48.518 46.122 1.00 50.19 21 LYS B C 1
ATOM 646 O O . LYS B 2 21 ? 31.558 48.401 45.297 1.00 48.67 21 LYS B O 1
ATOM 652 N N . GLU B 2 22 ? 30.919 48.571 47.426 1.00 49.64 22 GLU B N 1
ATOM 653 C CA . GLU B 2 22 ? 32.275 48.473 47.963 1.00 48.38 22 GLU B CA 1
ATOM 654 C C . GLU B 2 22 ? 32.747 47.031 47.966 1.00 43.09 22 GLU B C 1
ATOM 655 O O . GLU B 2 22 ? 33.934 46.772 47.845 1.00 42.42 22 GLU B O 1
ATOM 661 N N . ALA B 2 23 ? 31.830 46.114 48.257 1.00 38.07 23 ALA B N 1
ATOM 662 C CA . ALA B 2 23 ? 32.117 44.692 48.160 1.00 33.73 23 ALA B CA 1
ATOM 663 C C . ALA B 2 23 ? 32.439 44.396 46.703 1.00 33.47 23 ALA B C 1
ATOM 664 O O . ALA B 2 23 ? 33.462 43.781 46.411 1.00 34.32 23 ALA B O 1
ATOM 666 N N . PHE B 2 24 ? 31.655 44.983 45.800 1.00 28.96 24 PHE B N 1
ATOM 667 C CA . PHE B 2 24 ? 31.808 44.717 44.382 1.00 34.41 24 PHE B CA 1
ATOM 668 C C . PHE B 2 24 ? 33.150 45.180 43.792 1.00 38.31 24 PHE B C 1
ATOM 669 O O . PHE B 2 24 ? 33.675 44.556 42.863 1.00 37.95 24 PHE B O 1
ATOM 677 N N . SER B 2 25 ? 33.674 46.302 44.281 1.00 43.51 25 SER B N 1
ATOM 678 C CA . SER B 2 25 ? 34.932 46.841 43.763 1.00 47.20 25 SER B CA 1
ATOM 679 C C . SER B 2 25 ? 36.204 46.243 44.409 1.00 47.18 25 SER B C 1
ATOM 680 O O . SER B 2 25 ? 37.336 46.563 44.023 1.00 50.91 25 SER B O 1
ATOM 683 N N . MET B 2 26 ? 36.006 45.310 45.332 1.00 47.53 26 MET B N 1
ATOM 684 C CA . MET B 2 26 ? 37.090 44.500 45.883 1.00 44.80 26 MET B CA 1
ATOM 685 C C . MET B 2 26 ? 37.076 43.125 45.232 1.00 41.24 26 MET B C 1
ATOM 686 O O . MET B 2 26 ? 38.116 42.461 45.145 1.00 41.01 26 MET B O 1
ATOM 691 N N . ILE B 2 27 ? 35.864 42.635 44.965 1.00 36.80 27 ILE B N 1
ATOM 692 C CA . ILE B 2 27 ? 35.678 41.417 44.186 1.00 33.04 27 ILE B CA 1
ATOM 693 C C . ILE B 2 27 ? 36.133 41.670 42.748 1.00 33.08 27 ILE B C 1
ATOM 694 O O . ILE B 2 27 ? 36.687 40.780 42.115 1.00 33.76 27 ILE B O 1
ATOM 699 N N . ASP B 2 28 ? 35.921 42.885 42.249 1.00 31.64 28 ASP B N 1
ATOM 700 C CA . ASP B 2 28 ? 36.290 43.217 40.882 1.00 35.98 28 ASP B CA 1
ATOM 701 C C . ASP B 2 28 ? 37.788 43.497 40.763 1.00 39.67 28 ASP B C 1
ATOM 702 O O . ASP B 2 28 ? 38.220 44.585 40.370 1.00 41.50 28 ASP B O 1
ATOM 707 N N . VAL B 2 29 ? 38.564 42.435 40.929 1.00 43.96 29 VAL B N 1
ATOM 708 C CA . VAL B 2 29 ? 39.978 42.556 41.253 1.00 47.14 29 VAL B CA 1
ATOM 709 C C . VAL B 2 29 ? 40.778 43.387 40.232 1.00 46.97 29 VAL B C 1
ATOM 710 O O . VAL B 2 29 ? 41.527 44.292 40.626 1.00 44.94 29 VAL B O 1
ATOM 714 N N . ASP B 2 30 ? 40.396 43.269 38.960 1.00 47.60 30 ASP B N 1
ATOM 715 C CA . ASP B 2 30 ? 41.122 43.896 37.855 1.00 48.93 30 ASP B CA 1
ATOM 716 C C . ASP B 2 30 ? 40.591 45.290 37.433 1.00 48.68 30 ASP B C 1
ATOM 717 O O . ASP B 2 30 ? 41.019 45.846 36.409 1.00 47.70 30 ASP B O 1
ATOM 722 N N . ARG B 2 31 ? 39.835 45.906 38.339 1.00 50.69 31 ARG B N 1
ATOM 723 C CA . ARG B 2 31 ? 38.848 46.948 38.035 1.00 51.28 31 ARG B CA 1
ATOM 724 C C . ARG B 2 31 ? 38.519 47.296 36.595 1.00 47.30 31 ARG B C 1
ATOM 725 O O . ARG B 2 31 ? 38.748 48.410 36.155 1.00 48.36 31 ARG B O 1
ATOM 733 N N . ASP B 2 32 ? 37.749 46.420 35.965 1.00 46.06 32 ASP B N 1
ATOM 734 C CA . ASP B 2 32 ? 37.196 46.673 34.645 1.00 45.92 32 ASP B CA 1
ATOM 735 C C . ASP B 2 32 ? 35.672 46.863 34.686 1.00 45.12 32 ASP B C 1
ATOM 736 O O . ASP B 2 32 ? 35.022 47.038 33.643 1.00 44.65 32 ASP B O 1
ATOM 741 N N . GLY B 2 33 ? 35.099 46.592 35.859 1.00 44.24 33 GLY B N 1
ATOM 742 C CA . GLY B 2 33 ? 33.677 46.810 36.071 1.00 42.39 33 GLY B CA 1
ATOM 743 C C . GLY B 2 33 ? 32.748 45.619 35.901 1.00 39.07 33 GLY B C 1
ATOM 744 O O . GLY B 2 33 ? 31.539 45.807 35.880 1.00 42.18 33 GLY B O 1
ATOM 745 N N . PHE B 2 34 ? 33.295 44.464 35.538 1.00 36.01 34 PHE B N 1
ATOM 746 C CA . PHE B 2 34 ? 32.553 43.212 35.560 1.00 36.12 34 PHE B CA 1
ATOM 747 C C . PHE B 2 34 ? 33.334 42.278 36.433 1.00 36.66 34 PHE B C 1
ATOM 748 O O . PHE B 2 34 ? 34.463 42.569 36.823 1.00 36.97 34 PHE B O 1
ATOM 756 N N . VAL B 2 35 ? 32.653 41.260 36.920 1.00 34.37 35 VAL B N 1
ATOM 757 C CA . VAL B 2 35 ? 33.306 40.285 37.763 1.00 31.92 35 VAL B CA 1
ATOM 758 C C . VAL B 2 35 ? 33.411 39.022 36.883 1.00 32.68 35 VAL B C 1
ATOM 759 O O . VAL B 2 35 ? 32.445 38.664 36.198 1.00 33.56 35 VAL B O 1
ATOM 763 N N . SER B 2 36 ? 34.644 38.532 36.694 1.00 33.47 36 SER B N 1
ATOM 764 C CA . SER B 2 36 ? 34.909 37.295 35.912 1.00 33.87 36 SER B CA 1
ATOM 765 C C . SER B 2 36 ? 35.205 36.086 36.813 1.00 31.84 36 SER B C 1
ATOM 766 O O . SER B 2 36 ? 35.403 36.242 38.020 1.00 33.12 36 SER B O 1
ATOM 769 N N . LYS B 2 37 ? 35.358 34.906 36.223 1.00 31.49 37 LYS B N 1
ATOM 770 C CA . LYS B 2 37 ? 35.725 33.752 37.030 1.00 34.01 37 LYS B CA 1
ATOM 771 C C . LYS B 2 37 ? 37.104 33.972 37.627 1.00 32.90 37 LYS B C 1
ATOM 772 O O . LYS B 2 37 ? 37.374 33.555 38.744 1.00 36.87 37 LYS B O 1
ATOM 778 N N . GLU B 2 38 ? 37.906 34.773 36.943 1.00 33.20 38 GLU B N 1
ATOM 779 C CA . GLU B 2 38 ? 39.281 35.003 37.319 1.00 29.89 38 GLU B CA 1
ATOM 780 C C . GLU B 2 38 ? 39.346 35.903 38.538 1.00 27.21 38 GLU B C 1
ATOM 781 O O . GLU B 2 38 ? 40.249 35.776 39.334 1.00 29.58 38 GLU B O 1
ATOM 787 N N . ASP B 2 39 ? 38.473 36.906 38.591 1.00 30.84 39 ASP B N 1
ATOM 788 C CA . ASP B 2 39 ? 38.410 37.866 39.710 1.00 31.14 39 ASP B CA 1
ATOM 789 C C . ASP B 2 39 ? 37.987 37.199 41.024 1.00 30.05 39 ASP B C 1
ATOM 790 O O . ASP B 2 39 ? 38.587 37.418 42.076 1.00 29.98 39 ASP B O 1
ATOM 795 N N . ILE B 2 40 ? 36.812 36.581 40.973 1.00 30.26 40 ILE B N 1
ATOM 796 C CA . ILE B 2 40 ? 36.331 35.711 42.038 1.00 27.22 40 ILE B CA 1
ATOM 797 C C . ILE B 2 40 ? 37.419 34.768 42.580 1.00 25.89 40 ILE B C 1
ATOM 798 O O . ILE B 2 40 ? 37.550 34.638 43.788 1.00 31.26 40 ILE B O 1
ATOM 803 N N . LYS B 2 41 ? 38.173 34.094 41.699 1.00 28.47 41 LYS B N 1
ATOM 804 C CA . LYS B 2 41 ? 39.299 33.225 42.091 1.00 23.89 41 LYS B CA 1
ATOM 805 C C . LYS B 2 41 ? 40.441 33.999 42.728 1.00 26.70 41 LYS B C 1
ATOM 806 O O . LYS B 2 41 ? 40.933 33.601 43.779 1.00 31.06 41 LYS B O 1
ATOM 812 N N . ALA B 2 42 ? 40.822 35.129 42.146 1.00 22.64 42 ALA B N 1
ATOM 813 C CA . ALA B 2 42 ? 41.899 35.901 42.718 1.00 23.08 42 ALA B CA 1
ATOM 814 C C . ALA B 2 42 ? 41.537 36.384 44.148 1.00 28.87 42 ALA B C 1
ATOM 815 O O . ALA B 2 42 ? 42.313 36.182 45.093 1.00 28.45 42 ALA B O 1
ATOM 817 N N . ILE B 2 43 ? 40.342 36.977 44.306 1.00 32.81 43 ILE B N 1
ATOM 818 C CA . ILE B 2 43 ? 39.847 37.444 45.610 1.00 28.06 43 ILE B CA 1
ATOM 819 C C . ILE B 2 43 ? 39.569 36.306 46.606 1.00 28.65 43 ILE B C 1
ATOM 820 O O . ILE B 2 43 ? 39.954 36.425 47.756 1.00 29.34 43 ILE B O 1
ATOM 825 N N . SER B 2 44 ? 39.062 35.158 46.139 1.00 29.16 44 SER B N 1
ATOM 826 C CA . SER B 2 44 ? 38.838 33.996 47.010 1.00 27.49 44 SER B CA 1
ATOM 827 C C . SER B 2 44 ? 40.139 33.491 47.567 1.00 28.88 44 SER B C 1
ATOM 828 O O . SER B 2 44 ? 40.268 33.294 48.770 1.00 31.25 44 SER B O 1
ATOM 831 N N . GLU B 2 45 ? 41.093 33.223 46.685 1.00 28.77 45 GLU B N 1
ATOM 832 C CA . GLU B 2 45 ? 42.355 32.646 47.105 1.00 27.94 45 GLU B CA 1
ATOM 833 C C . GLU B 2 45 ? 43.047 33.567 48.055 1.00 31.22 45 GLU B C 1
ATOM 834 O O . GLU B 2 45 ? 44.014 33.183 48.684 1.00 36.43 45 GLU B O 1
ATOM 840 N N . GLN B 2 46 ? 42.738 34.843 47.914 1.00 34.68 46 GLN B N 1
ATOM 841 C CA . GLN B 2 46 ? 43.201 35.875 48.843 1.00 40.14 46 GLN B CA 1
ATOM 842 C C . GLN B 2 46 ? 42.572 35.841 50.261 1.00 37.78 46 GLN B C 1
ATOM 843 O O . GLN B 2 46 ? 43.173 36.334 51.211 1.00 38.80 46 GLN B O 1
ATOM 849 N N . LEU B 2 47 ? 41.353 35.314 50.387 1.00 37.79 47 LEU B N 1
ATOM 850 C CA . LEU B 2 47 ? 40.612 35.360 51.649 1.00 36.36 47 LEU B CA 1
ATOM 851 C C . LEU B 2 47 ? 40.715 34.045 52.419 1.00 37.15 47 LEU B C 1
ATOM 852 O O . LEU B 2 47 ? 40.449 34.005 53.632 1.00 39.68 47 LEU B O 1
ATOM 857 N N . GLY B 2 48 ? 41.205 33.006 51.740 1.00 34.27 48 GLY B N 1
ATOM 858 C CA . GLY B 2 48 ? 41.208 31.660 52.307 1.00 32.31 48 GLY B CA 1
ATOM 859 C C . GLY B 2 48 ? 41.158 30.581 51.233 1.00 29.30 48 GLY B C 1
ATOM 860 O O . GLY B 2 48 ? 41.515 30.838 50.110 1.00 28.83 48 GLY B O 1
ATOM 861 N N . ARG B 2 49 ? 40.695 29.380 51.553 1.00 29.70 49 ARG B N 1
ATOM 862 C CA . ARG B 2 49 ? 40.562 28.356 50.532 1.00 30.31 49 ARG B CA 1
ATOM 863 C C . ARG B 2 49 ? 39.515 28.832 49.551 1.00 33.59 49 ARG B C 1
ATOM 864 O O . ARG B 2 49 ? 38.517 29.446 49.931 1.00 34.40 49 ARG B O 1
ATOM 872 N N . ALA B 2 50 ? 39.907 28.826 48.288 1.00 34.36 50 ALA B N 1
ATOM 873 C CA . ALA B 2 50 ? 39.018 29.245 47.227 1.00 32.60 50 ALA B CA 1
ATOM 874 C C . ALA B 2 50 ? 38.074 28.070 46.948 1.00 30.03 50 ALA B C 1
ATOM 875 O O . ALA B 2 50 ? 38.382 26.934 47.327 1.00 26.95 50 ALA B O 1
ATOM 877 N N . PRO B 2 51 ? 36.857 28.348 46.408 1.00 29.30 51 PRO B N 1
ATOM 878 C CA . PRO B 2 51 ? 35.976 27.250 46.005 1.00 29.90 51 PRO B CA 1
ATOM 879 C C . PRO B 2 51 ? 36.500 26.588 44.753 1.00 33.18 51 PRO B C 1
ATOM 880 O O . PRO B 2 51 ? 37.201 27.215 43.966 1.00 35.22 51 PRO B O 1
ATOM 884 N N . ASP B 2 52 ? 36.117 25.343 44.521 1.00 41.68 52 ASP B N 1
ATOM 885 C CA . ASP B 2 52 ? 36.594 24.638 43.327 1.00 46.53 52 ASP B CA 1
ATOM 886 C C . ASP B 2 52 ? 35.988 25.223 42.042 1.00 47.91 52 ASP B C 1
ATOM 887 O O . ASP B 2 52 ? 34.964 25.902 42.078 1.00 47.34 52 ASP B O 1
ATOM 892 N N . ASP B 2 53 ? 36.750 25.152 40.959 1.00 50.63 53 ASP B N 1
ATOM 893 C CA . ASP B 2 53 ? 36.413 25.885 39.752 1.00 52.61 53 ASP B CA 1
ATOM 894 C C . ASP B 2 53 ? 35.103 25.405 39.124 1.00 51.11 53 ASP B C 1
ATOM 895 O O . ASP B 2 53 ? 34.488 26.124 38.329 1.00 47.92 53 ASP B O 1
ATOM 900 N N . LYS B 2 54 ? 34.651 24.214 39.511 1.00 48.58 54 LYS B N 1
ATOM 901 C CA . LYS B 2 54 ? 33.305 23.792 39.157 1.00 47.44 54 LYS B CA 1
ATOM 902 C C . LYS B 2 54 ? 32.293 24.739 39.800 1.00 45.99 54 LYS B C 1
ATOM 903 O O . LYS B 2 54 ? 31.358 25.184 39.123 1.00 45.47 54 LYS B O 1
ATOM 909 N N . GLU B 2 55 ? 32.583 25.145 41.051 1.00 44.83 55 GLU B N 1
ATOM 910 C CA . GLU B 2 55 ? 31.735 26.030 41.864 1.00 38.90 55 GLU B CA 1
ATOM 911 C C . GLU B 2 55 ? 31.809 27.475 41.431 1.00 37.53 55 GLU B C 1
ATOM 912 O O . GLU B 2 55 ? 30.844 28.201 41.587 1.00 38.12 55 GLU B O 1
ATOM 918 N N . LEU B 2 56 ? 32.985 27.909 40.982 1.00 35.23 56 LEU B N 1
ATOM 919 C CA . LEU B 2 56 ? 33.163 29.244 40.402 1.00 36.56 56 LEU B CA 1
ATOM 920 C C . LEU B 2 56 ? 32.369 29.366 39.102 1.00 37.93 56 LEU B C 1
ATOM 921 O O . LEU B 2 56 ? 31.830 30.424 38.765 1.00 39.59 56 LEU B O 1
ATOM 926 N N . THR B 2 57 ? 32.465 28.323 38.290 1.00 40.47 57 THR B N 1
ATOM 927 C CA . THR B 2 57 ? 31.778 28.279 37.008 1.00 39.97 57 THR B CA 1
ATOM 928 C C . THR B 2 57 ? 30.340 28.557 37.291 1.00 37.16 57 THR B C 1
ATOM 929 O O . THR B 2 57 ? 29.796 29.538 36.820 1.00 41.78 57 THR B O 1
ATOM 933 N N . ALA B 2 58 ? 29.813 27.811 38.243 1.00 35.23 58 ALA B N 1
ATOM 934 C CA . ALA B 2 58 ? 28.396 27.801 38.492 1.00 37.01 58 ALA B CA 1
ATOM 935 C C . ALA B 2 58 ? 27.811 29.103 39.103 1.00 37.79 58 ALA B C 1
ATOM 936 O O . ALA B 2 58 ? 26.712 29.512 38.726 1.00 44.06 58 ALA B O 1
ATOM 938 N N . MET B 2 59 ? 28.540 29.799 39.976 1.00 37.46 59 MET B N 1
ATOM 939 C CA . MET B 2 59 ? 27.983 31.022 40.552 1.00 33.14 59 MET B CA 1
ATOM 940 C C . MET B 2 59 ? 27.965 32.156 39.535 1.00 36.67 59 MET B C 1
ATOM 941 O O . MET B 2 59 ? 27.178 33.096 39.657 1.00 36.40 59 MET B O 1
ATOM 946 N N . LEU B 2 60 ? 28.737 31.982 38.462 1.00 36.43 60 LEU B N 1
ATOM 947 C CA . LEU B 2 60 ? 28.747 32.901 37.335 1.00 37.07 60 LEU B CA 1
ATOM 948 C C . LEU B 2 60 ? 27.586 32.660 36.384 1.00 34.72 60 LEU B C 1
ATOM 949 O O . LEU B 2 60 ? 26.986 33.586 35.882 1.00 31.54 60 LEU B O 1
ATOM 954 N N . LYS B 2 61 ? 27.245 31.396 36.208 1.00 37.65 61 LYS B N 1
ATOM 955 C CA . LYS B 2 61 ? 26.046 30.965 35.518 1.00 39.02 61 LYS B CA 1
ATOM 956 C C . LYS B 2 61 ? 24.788 31.531 36.158 1.00 41.39 61 LYS B C 1
ATOM 957 O O . LYS B 2 61 ? 23.686 31.233 35.726 1.00 46.25 61 LYS B O 1
ATOM 963 N N . GLU B 2 62 ? 24.934 32.208 37.287 1.00 43.84 62 GLU B N 1
ATOM 964 C CA . GLU B 2 62 ? 23.787 32.800 37.945 1.00 41.86 62 GLU B CA 1
ATOM 965 C C . GLU B 2 62 ? 23.432 34.174 37.381 1.00 41.70 62 GLU B C 1
ATOM 966 O O . GLU B 2 62 ? 22.254 34.506 37.291 1.00 42.84 62 GLU B O 1
ATOM 972 N N . ALA B 2 63 ? 24.426 34.899 36.863 1.00 42.53 63 ALA B N 1
ATOM 973 C CA . ALA B 2 63 ? 24.183 36.127 36.082 1.00 44.45 63 ALA B CA 1
ATOM 974 C C . ALA B 2 63 ? 23.811 35.854 34.598 1.00 46.62 63 ALA B C 1
ATOM 975 O O . ALA B 2 63 ? 24.631 35.322 33.843 1.00 47.54 63 ALA B O 1
ATOM 977 N N . PRO B 2 64 ? 22.581 36.241 34.163 1.00 48.04 64 PRO B N 1
ATOM 978 C CA . PRO B 2 64 ? 22.059 36.111 32.783 1.00 48.12 64 PRO B CA 1
ATOM 979 C C . PRO B 2 64 ? 22.979 36.671 31.682 1.00 44.97 64 PRO B C 1
ATOM 980 O O . PRO B 2 64 ? 23.234 36.014 30.665 1.00 47.24 64 PRO B O 1
ATOM 984 N N . GLY B 2 65 ? 23.423 37.909 31.868 1.00 39.12 65 GLY B N 1
ATOM 985 C CA . GLY B 2 65 ? 24.476 38.440 31.034 1.00 33.24 65 GLY B CA 1
ATOM 986 C C . GLY B 2 65 ? 25.703 38.884 31.809 1.00 32.31 65 GLY B C 1
ATOM 987 O O . GLY B 2 65 ? 26.115 38.256 32.794 1.00 30.64 65 GLY B O 1
ATOM 988 N N . PRO B 2 66 ? 26.395 39.905 31.289 1.00 31.29 66 PRO B N 1
ATOM 989 C CA . PRO B 2 66 ? 27.651 40.366 31.887 1.00 31.91 66 PRO B CA 1
ATOM 990 C C . PRO B 2 66 ? 27.462 40.856 33.314 1.00 32.79 66 PRO B C 1
ATOM 991 O O . PRO B 2 66 ? 26.524 41.603 33.604 1.00 34.64 66 PRO B O 1
ATOM 995 N N . LEU B 2 67 ? 28.464 40.587 34.147 1.00 36.23 67 LEU B N 1
ATOM 996 C CA . LEU B 2 67 ? 28.365 40.818 35.584 1.00 33.60 67 LEU B CA 1
ATOM 997 C C . LEU B 2 67 ? 28.949 42.145 36.026 1.00 32.43 67 LEU B C 1
ATOM 998 O O . LEU B 2 67 ? 29.963 42.195 36.711 1.00 32.19 67 LEU B O 1
ATOM 1003 N N . ASN B 2 68 ? 28.282 43.225 35.630 1.00 34.25 68 ASN B N 1
ATOM 1004 C CA . ASN B 2 68 ? 28.547 44.542 36.197 1.00 35.74 68 ASN B CA 1
ATOM 1005 C C . ASN B 2 68 ? 27.781 44.725 37.521 1.00 34.80 68 ASN B C 1
ATOM 1006 O O . ASN B 2 68 ? 27.114 43.814 37.986 1.00 31.31 68 ASN B O 1
ATOM 1011 N N . PHE B 2 69 ? 27.948 45.864 38.171 1.00 33.90 69 PHE B N 1
ATOM 1012 C CA . PHE B 2 69 ? 27.274 46.073 39.444 1.00 37.70 69 PHE B CA 1
ATOM 1013 C C . PHE B 2 69 ? 25.747 45.915 39.374 1.00 39.18 69 PHE B C 1
ATOM 1014 O O . PHE B 2 69 ? 25.139 45.328 40.261 1.00 41.77 69 PHE B O 1
ATOM 1022 N N . THR B 2 70 ? 25.142 46.377 38.289 1.00 35.35 70 THR B N 1
ATOM 1023 C CA . THR B 2 70 ? 23.694 46.377 38.170 1.00 33.32 70 THR B CA 1
ATOM 1024 C C . THR B 2 70 ? 23.156 44.950 38.192 1.00 34.52 70 THR B C 1
ATOM 1025 O O . THR B 2 70 ? 22.138 44.650 38.833 1.00 35.98 70 THR B O 1
ATOM 1029 N N . MET B 2 71 ? 23.873 44.056 37.528 1.00 32.06 71 MET B N 1
ATOM 1030 C CA . MET B 2 71 ? 23.495 42.659 37.496 1.00 31.14 71 MET B CA 1
ATOM 1031 C C . MET B 2 71 ? 23.863 41.995 38.859 1.00 31.11 71 MET B C 1
ATOM 1032 O O . MET B 2 71 ? 23.162 41.070 39.315 1.00 27.55 71 MET B O 1
ATOM 1037 N N . PHE B 2 72 ? 24.856 42.576 39.550 1.00 28.30 72 PHE B N 1
ATOM 1038 C CA . PHE B 2 72 ? 25.355 42.089 40.852 1.00 31.58 72 PHE B CA 1
ATOM 1039 C C . PHE B 2 72 ? 24.316 42.349 41.944 1.00 31.67 72 PHE B C 1
ATOM 1040 O O . PHE B 2 72 ? 24.048 41.508 42.788 1.00 32.66 72 PHE B O 1
ATOM 1048 N N . LEU B 2 73 ? 24.011 43.620 42.087 1.00 32.67 73 LEU B N 1
ATOM 1049 C CA . LEU B 2 73 ? 22.940 44.081 42.930 1.00 36.53 73 LEU B CA 1
ATOM 1050 C C . LEU B 2 73 ? 21.718 43.201 42.776 1.00 36.92 73 LEU B C 1
ATOM 1051 O O . LEU B 2 73 ? 21.155 42.731 43.768 1.00 38.12 73 LEU B O 1
ATOM 1056 N N . SER B 2 74 ? 21.370 42.925 41.52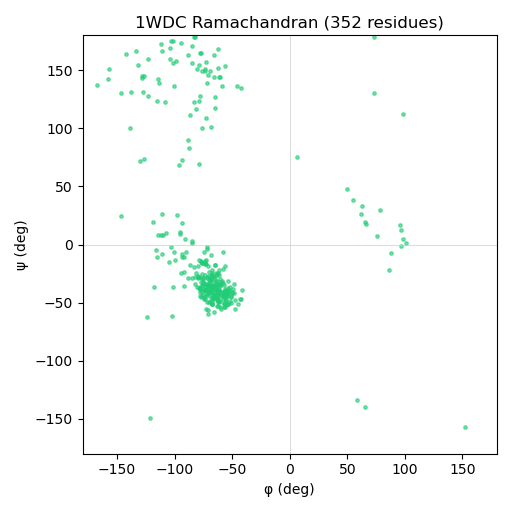2 1.00 35.97 74 SER B N 1
ATOM 1057 C CA . SER B 2 74 ? 20.137 42.227 41.184 1.00 33.60 74 SER B CA 1
ATOM 1058 C C . SER B 2 74 ? 20.083 40.758 41.601 1.00 33.68 74 SER B C 1
ATOM 1059 O O . SER B 2 74 ? 19.012 40.285 41.969 1.00 34.03 74 SER B O 1
ATOM 1062 N N . ILE B 2 75 ? 21.192 40.021 41.495 1.00 32.15 75 ILE B N 1
ATOM 1063 C CA . ILE B 2 75 ? 21.202 38.616 41.938 1.00 33.66 75 ILE B CA 1
ATOM 1064 C C . ILE B 2 75 ? 21.103 38.483 43.481 1.00 32.98 75 ILE B C 1
ATOM 1065 O O . ILE B 2 75 ? 20.666 37.445 44.002 1.00 32.33 75 ILE B O 1
ATOM 1070 N N . PHE B 2 76 ? 21.613 39.495 44.186 1.00 31.51 76 PHE B N 1
ATOM 1071 C CA . PHE B 2 76 ? 21.515 39.585 45.635 1.00 35.67 76 PHE B CA 1
ATOM 1072 C C . PHE B 2 76 ? 20.088 39.963 46.029 1.00 38.34 76 PHE B C 1
ATOM 1073 O O . PHE B 2 76 ? 19.431 39.217 46.744 1.00 42.23 76 PHE B O 1
ATOM 1081 N N . SER B 2 77 ? 19.535 40.971 45.365 1.00 40.31 77 SER B N 1
ATOM 1082 C CA . SER B 2 77 ? 18.191 41.410 45.668 1.00 39.74 77 SER B CA 1
ATOM 1083 C C . SER B 2 77 ? 17.174 40.302 45.423 1.00 38.34 77 SER B C 1
ATOM 1084 O O . SER B 2 77 ? 16.337 40.062 46.274 1.00 42.40 77 SER B O 1
ATOM 1087 N N . ASP B 2 78 ? 17.337 39.522 44.363 1.00 37.69 78 ASP B N 1
ATOM 1088 C CA . ASP B 2 78 ? 16.446 38.391 44.147 1.00 38.55 78 ASP B CA 1
ATOM 1089 C C . ASP B 2 78 ? 16.559 37.366 45.251 1.00 42.04 78 ASP B C 1
ATOM 1090 O O . ASP B 2 78 ? 15.557 36.808 45.694 1.00 44.79 78 ASP B O 1
ATOM 1095 N N . LYS B 2 79 ? 17.775 37.135 45.721 1.00 41.29 79 LYS B N 1
ATOM 1096 C CA . LYS B 2 79 ? 18.017 36.090 46.705 1.00 40.09 79 LYS B CA 1
ATOM 1097 C C . LYS B 2 79 ? 17.517 36.570 48.049 1.00 41.22 79 LYS B C 1
ATOM 1098 O O . LYS B 2 79 ? 16.861 35.825 48.785 1.00 42.85 79 LYS B O 1
ATOM 1104 N N . LEU B 2 80 ? 17.656 37.872 48.253 1.00 38.82 80 LEU B N 1
ATOM 1105 C CA . LEU B 2 80 ? 17.530 38.465 49.560 1.00 39.90 80 LEU B CA 1
ATOM 1106 C C . LEU B 2 80 ? 16.117 38.984 49.769 1.00 45.90 80 LEU B C 1
ATOM 1107 O O . LEU B 2 80 ? 15.824 39.642 50.767 1.00 47.83 80 LEU B O 1
ATOM 1112 N N . SER B 2 81 ? 15.218 38.658 48.856 1.00 48.53 81 SER B N 1
ATOM 1113 C CA . SER B 2 81 ? 13.852 39.088 49.041 1.00 52.64 81 SER B CA 1
ATOM 1114 C C . SER B 2 81 ? 12.921 37.909 49.325 1.00 54.41 81 SER B C 1
ATOM 1115 O O . SER B 2 81 ? 13.376 36.755 49.395 1.00 51.30 81 SER B O 1
ATOM 1118 N N . GLY B 2 82 ? 11.663 38.212 49.659 1.00 55.97 82 GLY B N 1
ATOM 1119 C CA . GLY B 2 82 ? 10.689 37.148 49.893 1.00 57.50 82 GLY B CA 1
ATOM 1120 C C . GLY B 2 82 ? 10.868 36.513 51.261 1.00 57.25 82 GLY B C 1
ATOM 1121 O O . GLY B 2 82 ? 10.552 35.331 51.497 1.00 58.44 82 GLY B O 1
ATOM 1122 N N . THR B 2 83 ? 11.363 37.347 52.170 1.00 54.15 83 THR B N 1
ATOM 1123 C CA . THR B 2 83 ? 11.633 36.965 53.531 1.00 46.46 83 THR B CA 1
ATOM 1124 C C . THR B 2 83 ? 10.995 38.064 54.401 1.00 40.43 83 THR B C 1
ATOM 1125 O O . THR B 2 83 ? 10.636 39.134 53.903 1.00 38.03 83 THR B O 1
ATOM 1129 N N . ASP B 2 84 ? 10.649 37.706 55.635 1.00 35.37 84 ASP B N 1
ATOM 1130 C CA . ASP B 2 84 ? 9.881 38.571 56.523 1.00 27.21 84 ASP B CA 1
ATOM 1131 C C . ASP B 2 84 ? 10.755 39.607 57.194 1.00 24.56 84 ASP B C 1
ATOM 1132 O O . ASP B 2 84 ? 11.941 39.380 57.362 1.00 26.27 84 ASP B O 1
ATOM 1137 N N . SER B 2 85 ? 10.193 40.765 57.527 1.00 21.27 85 SER B N 1
ATOM 1138 C CA . SER B 2 85 ? 10.935 41.753 58.287 1.00 25.99 85 SER B CA 1
ATOM 1139 C C . SER B 2 85 ? 11.345 41.248 59.669 1.00 28.72 85 SER B C 1
ATOM 1140 O O . SER B 2 85 ? 10.815 40.257 60.146 1.00 27.47 85 SER B O 1
ATOM 1143 N N . GLU B 2 86 ? 12.223 41.992 60.341 1.00 30.47 86 GLU B N 1
ATOM 1144 C CA . GLU B 2 86 ? 12.764 41.569 61.623 1.00 33.02 86 GLU B CA 1
ATOM 1145 C C . GLU B 2 86 ? 11.699 41.648 62.693 1.00 32.37 86 GLU B C 1
ATOM 1146 O O . GLU B 2 86 ? 11.614 40.790 63.585 1.00 30.19 86 GLU B O 1
ATOM 1152 N N . GLU B 2 87 ? 10.838 42.641 62.548 1.00 32.47 87 GLU B N 1
ATOM 1153 C CA . GLU B 2 87 ? 9.735 42.817 63.472 1.00 36.54 87 GLU B CA 1
ATOM 1154 C C . GLU B 2 87 ? 8.732 41.666 63.385 1.00 31.65 87 GLU B C 1
ATOM 1155 O O . GLU B 2 87 ? 8.326 41.118 64.409 1.00 31.19 87 GLU B O 1
ATOM 1161 N N . THR B 2 88 ? 8.418 41.251 62.158 1.00 27.65 88 THR B N 1
ATOM 1162 C CA . THR B 2 88 ? 7.538 40.111 61.929 1.00 26.10 88 THR B CA 1
ATOM 1163 C C . THR B 2 88 ? 8.080 38.826 62.556 1.00 25.00 88 THR B C 1
ATOM 1164 O O . THR B 2 88 ? 7.330 38.066 63.157 1.00 24.43 88 THR B O 1
ATOM 1168 N N . ILE B 2 89 ? 9.372 38.585 62.372 1.00 22.71 89 ILE B N 1
ATOM 1169 C CA . ILE B 2 89 ? 10.036 37.395 62.905 1.00 23.01 89 ILE B CA 1
ATOM 1170 C C . ILE B 2 89 ? 10.165 37.443 64.431 1.00 19.49 89 ILE B C 1
ATOM 1171 O O . ILE B 2 89 ? 9.863 36.473 65.106 1.00 18.52 89 ILE B O 1
ATOM 1176 N N . ARG B 2 90 ? 10.542 38.588 64.971 1.00 19.23 90 ARG B N 1
ATOM 1177 C CA . ARG B 2 90 ? 10.557 38.742 66.423 1.00 22.99 90 ARG B CA 1
ATOM 1178 C C . ARG B 2 90 ? 9.180 38.573 67.110 1.00 22.43 90 ARG B C 1
ATOM 1179 O O . ARG B 2 90 ? 9.072 37.880 68.130 1.00 21.93 90 ARG B O 1
ATOM 1187 N N . ASN B 2 91 ? 8.123 39.087 66.481 1.00 19.76 91 ASN B N 1
ATOM 1188 C CA . ASN B 2 91 ? 6.775 38.901 66.989 1.00 19.15 91 ASN B CA 1
ATOM 1189 C C . ASN B 2 91 ? 6.265 37.507 66.904 1.00 18.52 91 ASN B C 1
ATOM 1190 O O . ASN B 2 91 ? 5.380 37.154 67.672 1.00 23.66 91 ASN B O 1
ATOM 1195 N N . ALA B 2 92 ? 6.712 36.736 65.911 1.00 18.66 92 ALA B N 1
ATOM 1196 C CA . ALA B 2 92 ? 6.292 35.343 65.789 1.00 15.79 92 ALA B CA 1
ATOM 1197 C C . ALA B 2 92 ? 6.816 34.539 66.962 1.00 19.14 92 ALA B C 1
ATOM 1198 O O . ALA B 2 92 ? 6.109 33.703 67.490 1.00 24.00 92 ALA B O 1
ATOM 1200 N N . PHE B 2 93 ? 8.078 34.766 67.330 1.00 21.64 93 PHE B N 1
ATOM 1201 C CA . PHE B 2 93 ? 8.746 34.118 68.485 1.00 21.60 93 PHE B CA 1
ATOM 1202 C C . PHE B 2 93 ? 8.040 34.514 69.815 1.00 22.85 93 PHE B C 1
ATOM 1203 O O . PHE B 2 93 ? 7.873 33.690 70.739 1.00 17.14 93 PHE B O 1
ATOM 1211 N N . ALA B 2 94 ? 7.698 35.802 69.901 1.00 20.29 94 ALA B N 1
ATOM 1212 C CA . ALA B 2 94 ? 7.082 36.405 71.061 1.00 17.92 94 ALA B CA 1
ATOM 1213 C C . ALA B 2 94 ? 5.713 35.842 71.367 1.00 23.24 94 ALA B C 1
ATOM 1214 O O . ALA B 2 94 ? 5.344 35.744 72.531 1.00 24.83 94 ALA B O 1
ATOM 1216 N N . MET B 2 95 ? 5.032 35.297 70.364 1.00 22.07 95 MET B N 1
ATOM 1217 C CA . MET B 2 95 ? 3.802 34.545 70.631 1.00 24.18 95 MET B CA 1
ATOM 1218 C C . MET B 2 95 ? 4.011 33.394 71.615 1.00 25.28 95 MET B C 1
ATOM 1219 O O . MET B 2 95 ? 3.063 32.710 72.002 1.00 29.11 95 MET B O 1
ATOM 1224 N N . PHE B 2 96 ? 5.260 32.996 71.786 1.00 24.35 96 PHE B N 1
ATOM 1225 C CA . PHE B 2 96 ? 5.537 31.822 72.593 1.00 22.32 96 PHE B CA 1
ATOM 1226 C C . PHE B 2 96 ? 6.206 32.250 73.886 1.00 15.76 96 PHE B C 1
ATOM 1227 O O . PHE B 2 96 ? 6.690 31.425 74.619 1.00 19.28 96 PHE B O 1
ATOM 1235 N N . ASP B 2 97 ? 6.258 33.554 74.105 1.00 14.55 97 ASP B N 1
ATOM 1236 C CA . ASP B 2 97 ? 6.896 34.177 75.258 1.00 22.38 97 ASP B CA 1
ATOM 1237 C C . ASP B 2 97 ? 5.890 35.134 75.965 1.00 23.27 97 ASP B C 1
ATOM 1238 O O . ASP B 2 97 ? 6.023 36.347 75.899 1.00 31.89 97 ASP B O 1
ATOM 1243 N N . GLU B 2 98 ? 4.906 34.595 76.668 1.00 25.22 98 GLU B N 1
ATOM 1244 C CA . GLU B 2 98 ? 3.790 35.403 77.154 1.00 28.29 98 GLU B CA 1
ATOM 1245 C C . GLU B 2 98 ? 4.138 36.438 78.230 1.00 25.50 98 GLU B C 1
ATOM 1246 O O . GLU B 2 98 ? 3.559 37.507 78.281 1.00 26.53 98 GLU B O 1
ATOM 1252 N N . GLN B 2 99 ? 5.180 36.174 78.997 1.00 26.21 99 GLN B N 1
ATOM 1253 C CA . GLN B 2 99 ? 5.632 37.094 80.037 1.00 29.74 99 GLN B CA 1
ATOM 1254 C C . GLN B 2 99 ? 6.555 38.147 79.472 1.00 28.06 99 GLN B C 1
ATOM 1255 O O . GLN B 2 99 ? 7.103 38.953 80.201 1.00 28.94 99 GLN B O 1
ATOM 1261 N N . GLU B 2 100 ? 6.757 38.117 78.169 1.00 27.45 100 GLU B N 1
ATOM 1262 C CA . GLU B 2 100 ? 7.699 39.001 77.533 1.00 25.18 100 GLU B CA 1
ATOM 1263 C C . GLU B 2 100 ? 9.056 39.025 78.197 1.00 26.43 100 GLU B C 1
ATOM 1264 O O . GLU B 2 100 ? 9.708 40.064 78.223 1.00 31.36 100 GLU B O 1
ATOM 1270 N N . THR B 2 101 ? 9.584 37.836 78.473 1.00 26.89 101 THR B N 1
ATOM 1271 C CA . THR B 2 101 ? 10.925 37.675 79.026 1.00 27.15 101 THR B CA 1
ATOM 1272 C C . THR B 2 101 ? 12.013 37.859 77.943 1.00 33.23 101 THR B C 1
ATOM 1273 O O . THR B 2 101 ? 13.193 38.093 78.265 1.00 37.02 101 THR B O 1
ATOM 1277 N N . LYS B 2 102 ? 11.599 37.843 76.669 1.00 32.24 102 LYS B N 1
ATOM 1278 C CA . LYS B 2 102 ? 12.490 37.949 75.510 1.00 29.29 102 LYS B CA 1
ATOM 1279 C C . LYS B 2 102 ? 13.502 36.809 75.401 1.00 26.84 102 LYS B C 1
ATOM 1280 O O . LYS B 2 102 ? 14.580 36.980 74.828 1.00 29.65 102 LYS B O 1
ATOM 1286 N N . LYS B 2 103 ? 13.150 35.651 75.961 1.00 21.76 103 LYS B N 1
ATOM 1287 C CA . LYS B 2 103 ? 13.909 34.412 75.761 1.00 18.87 103 LYS B CA 1
ATOM 1288 C C . LYS B 2 103 ? 12.891 33.328 75.670 1.00 19.28 103 LYS B C 1
ATOM 1289 O O . LYS B 2 103 ? 11.721 33.561 75.968 1.00 21.03 103 LYS B O 1
ATOM 1295 N N . LEU B 2 104 ? 13.330 32.182 75.159 1.00 18.43 104 LEU B N 1
ATOM 1296 C CA . LEU B 2 104 ? 12.572 30.937 75.191 1.00 20.08 104 LEU B CA 1
ATOM 1297 C C . LEU B 2 104 ? 13.494 29.878 75.776 1.00 20.29 104 LEU B C 1
ATOM 1298 O O . LEU B 2 104 ? 14.694 29.938 75.596 1.00 23.09 104 LEU B O 1
ATOM 1303 N N . ASN B 2 105 ? 12.951 28.967 76.567 1.00 19.35 105 ASN B N 1
ATOM 1304 C CA . ASN B 2 105 ? 13.749 27.917 77.149 1.00 20.42 105 ASN B CA 1
ATOM 1305 C C . ASN B 2 105 ? 14.311 27.144 75.981 1.00 21.44 105 ASN B C 1
ATOM 1306 O O . ASN B 2 105 ? 13.593 26.896 75.040 1.00 24.10 105 ASN B O 1
ATOM 1311 N N . ILE B 2 106 ? 15.532 26.658 76.081 1.00 18.98 106 ILE B N 1
ATOM 1312 C CA . ILE B 2 106 ? 16.121 25.983 74.945 1.00 24.63 106 ILE B CA 1
ATOM 1313 C C . ILE B 2 106 ? 15.326 24.751 74.506 1.00 26.05 106 ILE B C 1
ATOM 1314 O O . ILE B 2 106 ? 15.092 24.560 73.303 1.00 27.38 106 ILE B O 1
ATOM 1319 N N . GLU B 2 107 ? 14.728 24.053 75.474 1.00 26.07 107 GLU B N 1
ATOM 1320 C CA . GLU B 2 107 ? 14.068 22.771 75.199 1.00 24.21 107 GLU B CA 1
ATOM 1321 C C . GLU B 2 107 ? 12.732 22.986 74.509 1.00 21.80 107 GLU B C 1
ATOM 1322 O O . GLU B 2 107 ? 12.282 22.164 73.728 1.00 20.73 107 GLU B O 1
ATOM 1328 N N . TYR B 2 108 ? 12.088 24.098 74.843 1.00 23.04 108 TYR B N 1
ATOM 1329 C CA . TYR B 2 108 ? 10.816 24.461 74.246 1.00 23.55 108 TYR B CA 1
ATOM 1330 C C . TYR B 2 108 ? 10.964 24.814 72.736 1.00 22.67 108 TYR B C 1
ATOM 1331 O O . TYR B 2 108 ? 10.337 24.175 71.896 1.00 21.77 108 TYR B O 1
ATOM 1340 N N . ILE B 2 109 ? 11.897 25.711 72.392 1.00 22.86 109 ILE B N 1
ATOM 1341 C CA . ILE B 2 109 ? 12.089 26.059 70.984 1.00 24.88 109 ILE B CA 1
ATOM 1342 C C . ILE B 2 109 ? 12.584 24.884 70.098 1.00 25.05 109 ILE B C 1
ATOM 1343 O O . ILE B 2 109 ? 12.033 24.680 69.038 1.00 25.21 109 ILE B O 1
ATOM 1348 N N . LYS B 2 110 ? 13.420 23.984 70.619 1.00 24.13 110 LYS B N 1
ATOM 1349 C CA . LYS B 2 110 ? 13.794 22.782 69.854 1.00 24.62 110 LYS B CA 1
ATOM 1350 C C . LYS B 2 110 ? 12.575 21.920 69.577 1.00 25.38 110 LYS B C 1
ATOM 1351 O O . LYS B 2 110 ? 12.426 21.345 68.496 1.00 20.96 110 LYS B O 1
ATOM 1357 N N . ASP B 2 111 ? 11.716 21.818 70.587 1.00 27.45 111 ASP B N 1
ATOM 1358 C CA . ASP B 2 111 ? 10.552 20.943 70.521 1.00 25.52 111 ASP B CA 1
ATOM 1359 C C . ASP B 2 111 ? 9.534 21.467 69.518 1.00 19.54 111 ASP B C 1
ATOM 1360 O O . ASP B 2 111 ? 8.992 20.715 68.717 1.00 20.74 111 ASP B O 1
ATOM 1365 N N . LEU B 2 112 ? 9.373 22.785 69.502 1.00 20.47 112 LEU B N 1
ATOM 1366 C CA . LEU B 2 112 ? 8.500 23.465 68.550 1.00 18.66 112 LEU B CA 1
ATOM 1367 C C . LEU B 2 112 ? 8.943 23.205 67.122 1.00 20.87 112 LEU B C 1
ATOM 1368 O O . LEU B 2 112 ? 8.156 22.713 66.341 1.00 25.24 112 LEU B O 1
ATOM 1373 N N . LEU B 2 113 ? 10.246 23.385 66.863 1.00 22.52 113 LEU B N 1
ATOM 1374 C CA . LEU B 2 113 ? 10.860 23.324 65.524 1.00 21.93 113 LEU B CA 1
ATOM 1375 C C . LEU B 2 113 ? 10.963 21.937 64.952 1.00 21.60 113 LEU B C 1
ATOM 1376 O O . LEU B 2 113 ? 10.637 21.699 63.783 1.00 22.74 113 LEU B O 1
ATOM 1381 N N . GLU B 2 114 ? 11.281 21.002 65.824 1.00 20.45 114 GLU B N 1
ATOM 1382 C CA . GLU B 2 114 ? 11.582 19.665 65.404 1.00 21.66 114 GLU B CA 1
ATOM 1383 C C . GLU B 2 114 ? 10.368 18.749 65.310 1.00 23.55 114 GLU B C 1
ATOM 1384 O O . GLU B 2 114 ? 10.337 17.800 64.520 1.00 25.27 114 GLU B O 1
ATOM 1390 N N . ASN B 2 115 ? 9.367 19.027 66.131 1.00 24.18 115 ASN B N 1
ATOM 1391 C CA . ASN B 2 115 ? 8.336 18.059 66.418 1.00 22.00 115 ASN B CA 1
ATOM 1392 C C . ASN B 2 115 ? 7.020 18.527 65.911 1.00 22.28 115 ASN B C 1
ATOM 1393 O O . ASN B 2 115 ? 6.054 17.790 65.913 1.00 22.89 115 ASN B O 1
ATOM 1398 N N . MET B 2 116 ? 6.970 19.781 65.515 1.00 20.42 116 MET B N 1
ATOM 1399 C CA . MET B 2 116 ? 5.708 20.382 65.202 1.00 25.33 116 MET B CA 1
ATOM 1400 C C . MET B 2 116 ? 5.827 21.120 63.894 1.00 24.70 116 MET B C 1
ATOM 1401 O O . MET B 2 116 ? 6.940 21.522 63.514 1.00 27.46 116 MET B O 1
ATOM 1406 N N . GLY B 2 117 ? 4.666 21.488 63.351 1.00 20.10 117 GLY B N 1
ATOM 1407 C CA . GLY B 2 117 ? 4.624 22.304 62.158 1.00 19.28 117 GLY B CA 1
ATOM 1408 C C . GLY B 2 117 ? 5.189 21.559 60.975 1.00 21.02 117 GLY B C 1
ATOM 1409 O O . GLY B 2 117 ? 4.988 20.354 60.843 1.00 21.22 117 GLY B O 1
ATOM 1410 N N . ASP B 2 118 ? 5.947 22.261 60.141 1.00 21.71 118 ASP B N 1
ATOM 1411 C CA . ASP B 2 118 ? 6.736 21.591 59.113 1.00 24.23 118 ASP B CA 1
ATOM 1412 C C . ASP B 2 118 ? 8.090 21.193 59.705 1.00 25.94 118 ASP B C 1
ATOM 1413 O O . ASP B 2 118 ? 9.048 21.949 59.603 1.00 27.62 118 ASP B O 1
ATOM 1418 N N . ASN B 2 119 ? 8.133 20.052 60.407 1.00 27.90 119 ASN B N 1
ATOM 1419 C CA . ASN B 2 119 ? 9.302 19.644 61.222 1.00 27.72 119 ASN B CA 1
ATOM 1420 C C . ASN B 2 119 ? 10.697 19.873 60.573 1.00 28.75 119 ASN B C 1
ATOM 1421 O O . ASN B 2 119 ? 10.925 19.440 59.438 1.00 30.53 119 ASN B O 1
ATOM 1426 N N . PHE B 2 120 ? 11.646 20.427 61.337 1.00 24.20 120 PHE B N 1
ATOM 1427 C CA . PHE B 2 120 ? 13.056 20.409 60.981 1.00 21.21 120 PHE B CA 1
ATOM 1428 C C . PHE B 2 120 ? 13.605 19.002 61.118 1.00 25.36 120 PHE B C 1
ATOM 1429 O O . PHE B 2 120 ? 13.128 18.236 61.934 1.00 29.76 120 PHE B O 1
ATOM 1437 N N . ASN B 2 121 ? 14.539 18.636 60.250 1.00 28.42 121 ASN B N 1
ATOM 1438 C CA . ASN B 2 121 ? 15.200 17.323 60.278 1.00 28.38 121 ASN B CA 1
ATOM 1439 C C . ASN B 2 121 ? 16.475 17.500 61.079 1.00 28.46 121 ASN B C 1
ATOM 1440 O O . ASN B 2 121 ? 16.815 18.633 61.428 1.00 29.13 121 ASN B O 1
ATOM 1445 N N . LYS B 2 122 ? 17.203 16.426 61.365 1.00 27.72 122 LYS B N 1
ATOM 1446 C CA . LYS B 2 122 ? 18.302 16.556 62.331 1.00 32.55 122 LYS B CA 1
ATOM 1447 C C . LYS B 2 122 ? 19.377 17.546 61.873 1.00 33.01 122 LYS B C 1
ATOM 1448 O O . LYS B 2 122 ? 20.123 18.135 62.680 1.00 35.55 122 LYS B O 1
ATOM 1454 N N . ASP B 2 123 ? 19.417 17.776 60.572 1.00 32.94 123 ASP B N 1
ATOM 1455 C CA . ASP B 2 123 ? 20.490 18.556 60.009 1.00 31.28 123 ASP B CA 1
ATOM 1456 C C . ASP B 2 123 ? 20.137 19.992 59.928 1.00 27.84 123 ASP B C 1
ATOM 1457 O O . ASP B 2 123 ? 20.956 20.813 60.303 1.00 28.76 123 ASP B O 1
ATOM 1462 N N . GLU B 2 124 ? 18.875 20.305 59.645 1.00 22.31 124 GLU B N 1
ATOM 1463 C CA . GLU B 2 124 ? 18.412 21.686 59.861 1.00 21.78 124 GLU B CA 1
ATOM 1464 C C . GLU B 2 124 ? 18.473 22.048 61.343 1.00 20.37 124 GLU B C 1
ATOM 1465 O O . GLU B 2 124 ? 18.753 23.195 61.687 1.00 20.67 124 GLU B O 1
ATOM 1471 N N . MET B 2 125 ? 18.271 21.049 62.213 1.00 21.61 125 MET B N 1
ATOM 1472 C CA . MET B 2 125 ? 18.301 21.270 63.674 1.00 26.87 125 MET B CA 1
ATOM 1473 C C . MET B 2 125 ? 19.742 21.511 64.131 1.00 26.35 125 MET B C 1
ATOM 1474 O O . MET B 2 125 ? 20.074 22.514 64.791 1.00 27.60 125 MET B O 1
ATOM 1479 N N . ARG B 2 126 ? 20.605 20.614 63.678 1.00 28.67 126 ARG B N 1
ATOM 1480 C CA . ARG B 2 126 ? 22.022 20.729 63.909 1.00 31.93 126 ARG B CA 1
ATOM 1481 C C . ARG B 2 126 ? 22.540 22.142 63.499 1.00 33.04 126 ARG B C 1
ATOM 1482 O O . ARG B 2 126 ? 23.242 22.826 64.287 1.00 31.72 126 ARG B O 1
ATOM 1490 N N . MET B 2 127 ? 22.098 22.608 62.319 1.00 29.41 127 MET B N 1
ATOM 1491 C CA . MET B 2 127 ? 22.607 23.840 61.701 1.00 29.06 127 MET B CA 1
ATOM 1492 C C . MET B 2 127 ? 22.059 25.107 62.324 1.00 27.88 127 MET B C 1
ATOM 1493 O O . MET B 2 127 ? 22.736 26.122 62.360 1.00 27.92 127 MET B O 1
ATOM 1498 N N . THR B 2 128 ? 20.804 25.068 62.745 1.00 26.69 128 THR B N 1
ATOM 1499 C CA . THR B 2 128 ? 20.177 26.227 63.350 1.00 27.14 128 THR B CA 1
ATOM 1500 C C . THR B 2 128 ? 20.835 26.550 64.660 1.00 27.31 128 THR B C 1
ATOM 1501 O O . THR B 2 128 ? 21.138 27.706 64.949 1.00 29.24 128 THR B O 1
ATOM 1505 N N . PHE B 2 129 ? 21.040 25.512 65.461 1.00 31.96 129 PHE B N 1
ATOM 1506 C CA . PHE B 2 129 ? 21.485 25.712 66.832 1.00 37.15 129 PHE B CA 1
ATOM 1507 C C . PHE B 2 129 ? 23.021 25.683 66.993 1.00 43.08 129 PHE B C 1
ATOM 1508 O O . PHE B 2 129 ? 23.543 26.101 68.025 1.00 43.87 129 PHE B O 1
ATOM 1516 N N . LYS B 2 130 ? 23.738 25.273 65.947 1.00 47.34 130 LYS B N 1
ATOM 1517 C CA . LYS B 2 130 ? 25.182 25.527 65.839 1.00 50.00 130 LYS B CA 1
ATOM 1518 C C . LYS B 2 130 ? 25.496 27.027 66.018 1.00 50.17 130 LYS B C 1
ATOM 1519 O O . LYS B 2 130 ? 26.507 27.406 66.630 1.00 48.86 130 LYS B O 1
ATOM 1525 N N . GLU B 2 131 ? 24.557 27.871 65.595 1.00 50.09 131 GLU B N 1
ATOM 1526 C CA . GLU B 2 131 ? 24.798 29.301 65.532 1.00 50.29 131 GLU B CA 1
ATOM 1527 C C . GLU B 2 131 ? 24.128 30.127 66.647 1.00 46.34 131 GLU B C 1
ATOM 1528 O O . GLU B 2 131 ? 24.623 31.203 67.007 1.00 42.74 131 GLU B O 1
ATOM 1534 N N . ALA B 2 132 ? 23.179 29.488 67.335 1.00 42.56 132 ALA B N 1
ATOM 1535 C CA . ALA B 2 132 ? 22.185 30.155 68.184 1.00 36.31 132 ALA B CA 1
ATOM 1536 C C . ALA B 2 132 ? 22.738 30.734 69.504 1.00 32.75 132 ALA B C 1
ATOM 1537 O O . ALA B 2 132 ? 23.540 30.090 70.200 1.00 33.04 132 ALA B O 1
ATOM 1539 N N . PRO B 2 133 ? 22.281 31.947 69.881 1.00 27.97 133 PRO B N 1
ATOM 1540 C CA . PRO B 2 133 ? 22.645 32.505 71.176 1.00 27.24 133 PRO B CA 1
ATOM 1541 C C . PRO B 2 133 ? 21.830 31.833 72.330 1.00 30.53 133 PRO B C 1
ATOM 1542 O O . PRO B 2 133 ? 20.614 32.042 72.437 1.00 29.15 133 PRO B O 1
ATOM 1546 N N . VAL B 2 134 ? 22.476 30.880 73.024 1.00 29.91 134 VAL B N 1
ATOM 1547 C CA . VAL B 2 134 ? 21.921 30.143 74.168 1.00 31.82 134 VAL B CA 1
ATOM 1548 C C . VAL B 2 134 ? 22.814 30.298 75.415 1.00 33.96 134 VAL B C 1
ATOM 1549 O O . VAL B 2 134 ? 24.041 30.217 75.313 1.00 33.97 134 VAL B O 1
ATOM 1553 N N . GLU B 2 135 ? 22.199 30.695 76.539 1.00 36.79 135 GLU B N 1
ATOM 1554 C CA . GLU B 2 135 ? 22.889 30.912 77.829 1.00 34.27 135 GLU B CA 1
ATOM 1555 C C . GLU B 2 135 ? 21.993 30.545 78.994 1.00 32.10 135 GLU B C 1
ATOM 1556 O O . GLU B 2 135 ? 20.899 31.074 79.121 1.00 32.96 135 GLU B O 1
ATOM 1562 N N . GLY B 2 136 ? 22.504 29.752 79.920 1.00 29.95 136 GLY B N 1
ATOM 1563 C CA . GLY B 2 136 ? 21.683 29.388 81.055 1.00 28.50 136 GLY B CA 1
ATOM 1564 C C . GLY B 2 136 ? 20.364 28.776 80.620 1.00 25.07 136 GLY B C 1
ATOM 1565 O O . GLY B 2 136 ? 19.329 29.057 81.207 1.00 26.48 136 GLY B O 1
ATOM 1566 N N . GLY B 2 137 ? 20.391 27.973 79.565 1.00 24.52 137 GLY B N 1
ATOM 1567 C CA . GLY B 2 137 ? 19.202 27.252 79.167 1.00 20.86 137 GLY B CA 1
ATOM 1568 C C . GLY B 2 137 ? 18.180 28.116 78.471 1.00 18.38 137 GLY B C 1
ATOM 1569 O O . GLY B 2 137 ? 17.132 27.635 78.104 1.00 22.31 137 GLY B O 1
ATOM 1570 N N . LYS B 2 138 ? 18.539 29.355 78.170 1.00 23.64 138 LYS B N 1
ATOM 1571 C CA . LYS B 2 138 ? 17.655 30.271 77.439 1.00 28.98 138 LYS B CA 1
ATOM 1572 C C . LYS B 2 138 ? 18.204 30.659 76.072 1.00 27.78 138 LYS B C 1
ATOM 1573 O O . LYS B 2 138 ? 19.143 31.454 75.993 1.00 30.18 138 LYS B O 1
ATOM 1579 N N . PHE B 2 139 ? 17.384 30.388 75.064 1.00 28.24 139 PHE B N 1
ATOM 1580 C CA . PHE B 2 139 ? 17.576 30.869 73.695 1.00 27.54 139 PHE B CA 1
ATOM 1581 C C . PHE B 2 139 ? 17.136 32.344 73.540 1.00 26.99 139 PHE B C 1
ATOM 1582 O O . PHE B 2 139 ? 16.014 32.716 73.920 1.00 27.89 139 PHE B O 1
ATOM 1590 N N . ASP B 2 140 ? 18.057 33.193 73.075 1.00 23.16 140 ASP B N 1
ATOM 1591 C CA . ASP B 2 140 ? 17.801 34.619 72.858 1.00 22.10 140 ASP B CA 1
ATOM 1592 C C . ASP B 2 140 ? 17.233 34.899 71.428 1.00 21.71 140 ASP B C 1
ATOM 1593 O O . ASP B 2 140 ? 17.953 35.278 70.506 1.00 18.04 140 ASP B O 1
ATOM 1598 N N . TYR B 2 141 ? 15.911 34.865 71.300 1.00 20.27 141 TYR B N 1
ATOM 1599 C CA . TYR B 2 141 ? 15.285 35.027 70.007 1.00 20.30 141 TYR B CA 1
ATOM 1600 C C . TYR B 2 141 ? 15.365 36.441 69.458 1.00 23.68 141 TYR B C 1
ATOM 1601 O O . TYR B 2 141 ? 15.111 36.669 68.274 1.00 25.73 141 TYR B O 1
ATOM 1610 N N . VAL B 2 142 ? 15.631 37.413 70.315 1.00 23.37 142 VAL B N 1
ATOM 1611 C CA . VAL B 2 142 ? 15.732 38.762 69.810 1.00 23.27 142 VAL B CA 1
ATOM 1612 C C . VAL B 2 142 ? 17.055 38.837 69.056 1.00 28.90 142 VAL B C 1
ATOM 1613 O O . VAL B 2 142 ? 17.091 39.280 67.909 1.00 29.15 142 VAL B O 1
ATOM 1617 N N . LYS B 2 143 ? 18.084 38.199 69.610 1.00 29.65 143 LYS B N 1
ATOM 1618 C CA . LYS B 2 143 ? 19.408 38.280 69.028 1.00 29.22 143 LYS B CA 1
ATOM 1619 C C . LYS B 2 143 ? 19.511 37.385 67.862 1.00 30.38 143 LYS B C 1
ATOM 1620 O O . LYS B 2 143 ? 20.275 37.656 66.962 1.00 33.70 143 LYS B O 1
ATOM 1626 N N . PHE B 2 144 ? 18.941 36.202 68.006 1.00 29.20 144 PHE B N 1
ATOM 1627 C CA . PHE B 2 144 ? 18.859 35.270 66.904 1.00 28.12 144 PHE B CA 1
ATOM 1628 C C . PHE B 2 144 ? 18.155 35.890 65.671 1.00 30.82 144 PHE B C 1
ATOM 1629 O O . PHE B 2 144 ? 18.550 35.646 64.532 1.00 30.41 144 PHE B O 1
ATOM 1637 N N . THR B 2 145 ? 17.080 36.636 65.888 1.00 30.75 145 THR B N 1
ATOM 1638 C CA . THR B 2 145 ? 16.391 37.284 64.782 1.00 28.73 145 THR B CA 1
ATOM 1639 C C . THR B 2 145 ? 17.288 38.293 64.056 1.00 31.24 145 THR B C 1
ATOM 1640 O O . THR B 2 145 ? 17.367 38.254 62.830 1.00 34.50 145 THR B O 1
ATOM 1644 N N . ALA B 2 146 ? 17.967 39.174 64.799 1.00 30.03 146 ALA B N 1
ATOM 1645 C CA . ALA B 2 146 ? 18.994 40.046 64.237 1.00 29.00 146 ALA B CA 1
ATOM 1646 C C . ALA B 2 146 ? 20.067 39.281 63.426 1.00 31.80 146 ALA B C 1
ATOM 1647 O O . ALA B 2 146 ? 20.291 39.583 62.264 1.00 34.26 146 ALA B O 1
ATOM 1649 N N . MET B 2 147 ? 20.611 38.212 64.002 1.00 32.51 147 MET B N 1
ATOM 1650 C CA . MET B 2 147 ? 21.538 37.310 63.328 1.00 34.38 147 MET B CA 1
ATOM 1651 C C . MET B 2 147 ? 20.974 36.750 62.038 1.00 37.45 147 MET B C 1
ATOM 1652 O O . MET B 2 147 ? 21.703 36.556 61.073 1.00 41.49 147 MET B O 1
ATOM 1657 N N . ILE B 2 148 ? 19.723 36.313 62.093 1.00 39.32 148 ILE B N 1
ATOM 1658 C CA . ILE B 2 148 ? 19.022 35.737 60.943 1.00 36.67 148 ILE B CA 1
ATOM 1659 C C . ILE B 2 148 ? 18.621 36.779 59.875 1.00 38.93 148 ILE B C 1
ATOM 1660 O O . ILE B 2 148 ? 18.473 36.440 58.704 1.00 38.72 148 ILE B O 1
ATOM 1665 N N . LYS B 2 149 ? 18.633 38.059 60.249 1.00 40.57 149 LYS B N 1
ATOM 1666 C CA . LYS B 2 149 ? 18.302 39.136 59.335 1.00 39.21 149 LYS B CA 1
ATOM 1667 C C . LYS B 2 149 ? 19.459 40.080 59.065 1.00 43.36 149 LYS B C 1
ATOM 1668 O O . LYS B 2 149 ? 19.299 41.034 58.316 1.00 42.90 149 LYS B O 1
ATOM 1674 N N . GLY B 2 150 ? 20.582 39.878 59.752 1.00 49.40 150 GLY B N 1
ATOM 1675 C CA . GLY B 2 150 ? 21.774 40.681 59.512 1.00 54.38 150 GLY B CA 1
ATOM 1676 C C . GLY B 2 150 ? 21.922 41.979 60.291 1.00 58.64 150 GLY B C 1
ATOM 1677 O O . GLY B 2 150 ? 22.942 42.653 60.181 1.00 60.70 150 GLY B O 1
ATOM 1678 N N . SER B 2 151 ? 20.887 42.375 61.022 1.00 63.20 151 SER B N 1
ATOM 1679 C CA . SER B 2 151 ? 20.972 43.536 61.905 1.00 68.05 151 SER B CA 1
ATOM 1680 C C . SER B 2 151 ? 21.848 43.170 63.093 1.00 71.74 151 SER B C 1
ATOM 1681 O O . SER B 2 151 ? 21.907 43.911 64.081 1.00 72.52 151 SER B O 1
ATOM 1684 N N . GLY B 2 152 ? 22.245 41.899 63.103 1.00 75.05 152 GLY B N 1
ATOM 1685 C CA . GLY B 2 152 ? 23.368 41.449 63.893 1.00 77.92 152 GLY B CA 1
ATOM 1686 C C . GLY B 2 152 ? 24.364 40.782 62.968 1.00 81.33 152 GLY B C 1
ATOM 1687 O O . GLY B 2 152 ? 25.434 41.344 62.699 1.00 82.88 152 GLY B O 1
ATOM 1688 N N . GLU B 2 153 ? 23.938 39.689 62.336 1.00 83.61 153 GLU B N 1
ATOM 1689 C CA . GLU B 2 153 ? 24.873 38.783 61.675 1.00 87.92 153 GLU B CA 1
ATOM 1690 C C . GLU B 2 153 ? 24.371 38.198 60.341 1.00 91.36 153 GLU B C 1
ATOM 1691 O O . GLU B 2 153 ? 24.220 38.988 59.381 1.00 94.90 153 GLU B O 1
ATOM 1693 N N . LEU C 3 3 ? -24.699 16.313 56.305 1.00 71.80 3 LEU C N 1
ATOM 1694 C CA . LEU C 3 3 ? -23.627 17.056 57.038 1.00 72.23 3 LEU C CA 1
ATOM 1695 C C . LEU C 3 3 ? -23.402 18.497 56.552 1.00 73.37 3 LEU C C 1
ATOM 1696 O O . LEU C 3 3 ? -22.806 19.288 57.284 1.00 76.70 3 LEU C O 1
ATOM 1701 N N . SER C 3 4 ? -23.903 18.848 55.363 1.00 71.75 4 SER C N 1
ATOM 1702 C CA . SER C 3 4 ? -23.741 20.198 54.780 1.00 71.99 4 SER C CA 1
ATOM 1703 C C . SER C 3 4 ? -22.309 20.435 54.282 1.00 71.33 4 SER C C 1
ATOM 1704 O O . SER C 3 4 ? -21.348 20.188 55.008 1.00 72.01 4 SER C O 1
ATOM 1707 N N . GLN C 3 5 ? -22.162 20.906 53.044 1.00 69.71 5 GLN C N 1
ATOM 1708 C CA . GLN C 3 5 ? -20.829 21.144 52.506 1.00 67.21 5 GLN C CA 1
ATOM 1709 C C . GLN C 3 5 ? -20.064 22.075 53.419 1.00 64.91 5 GLN C C 1
ATOM 1710 O O . GLN C 3 5 ? -18.971 21.742 53.858 1.00 64.12 5 GLN C O 1
ATOM 1716 N N . ASP C 3 6 ? -20.697 23.184 53.784 1.00 61.44 6 ASP C N 1
ATOM 1717 C CA . ASP C 3 6 ? -20.097 24.175 54.669 1.00 61.76 6 ASP C CA 1
ATOM 1718 C C . ASP C 3 6 ? -19.475 23.594 55.936 1.00 59.20 6 ASP C C 1
ATOM 1719 O O . ASP C 3 6 ? -18.439 24.069 56.406 1.00 58.92 6 ASP C O 1
ATOM 1724 N N . GLU C 3 7 ? -20.170 22.638 56.543 1.00 56.16 7 GLU C N 1
ATOM 1725 C CA . GLU C 3 7 ? -19.703 22.002 57.771 1.00 51.27 7 GLU C CA 1
ATOM 1726 C C . GLU C 3 7 ? -18.552 21.051 57.487 1.00 46.82 7 GLU C C 1
ATOM 1727 O O . GLU C 3 7 ? -17.739 20.786 58.362 1.00 46.12 7 GLU C O 1
ATOM 1733 N N . ILE C 3 8 ? -18.502 20.538 56.260 1.00 43.65 8 ILE C N 1
ATOM 1734 C CA . ILE C 3 8 ? -17.394 19.713 55.782 1.00 42.26 8 ILE C CA 1
ATOM 1735 C C . ILE C 3 8 ? -16.162 20.573 55.488 1.00 40.06 8 ILE C C 1
ATOM 1736 O O . ILE C 3 8 ? -15.040 20.189 55.822 1.00 40.80 8 ILE C O 1
ATOM 1741 N N . ASP C 3 9 ? -16.386 21.800 55.033 1.00 35.66 9 ASP C N 1
ATOM 1742 C CA . ASP C 3 9 ? -15.283 22.737 54.822 1.00 36.17 9 ASP C CA 1
ATOM 1743 C C . ASP C 3 9 ? -14.728 23.133 56.164 1.00 33.94 9 ASP C C 1
ATOM 1744 O O . ASP C 3 9 ? -13.567 23.483 56.285 1.00 33.06 9 ASP C O 1
ATOM 1749 N N . ASP C 3 10 ? -15.630 23.216 57.135 1.00 37.20 10 ASP C N 1
ATOM 1750 C CA . ASP C 3 10 ? -15.315 23.718 58.463 1.00 35.55 10 ASP C CA 1
ATOM 1751 C C . ASP C 3 10 ? -14.496 22.736 59.271 1.00 30.01 10 ASP C C 1
ATOM 1752 O O . ASP C 3 10 ? -13.527 23.122 59.927 1.00 31.41 10 ASP C O 1
ATOM 1757 N N . LEU C 3 11 ? -14.817 21.459 59.119 1.00 23.99 11 LEU C N 1
ATOM 1758 C CA . LEU C 3 11 ? -13.970 20.370 59.610 1.00 26.73 11 LEU C CA 1
ATOM 1759 C C . LEU C 3 11 ? -12.611 20.243 58.875 1.00 29.13 11 LEU C C 1
ATOM 1760 O O . LEU C 3 11 ? -11.611 19.720 59.422 1.00 25.29 11 LEU C O 1
ATOM 1765 N N . LYS C 3 12 ? -12.593 20.708 57.630 1.00 29.37 12 LYS C N 1
ATOM 1766 C CA . LYS C 3 12 ? -11.388 20.682 56.822 1.00 34.13 12 LYS C CA 1
ATOM 1767 C C . LYS C 3 12 ? -10.361 21.628 57.438 1.00 30.64 12 LYS C C 1
ATOM 1768 O O . LYS C 3 12 ? -9.234 21.229 57.719 1.00 31.15 12 LYS C O 1
ATOM 1774 N N . ASP C 3 13 ? -10.861 22.777 57.877 1.00 29.00 13 ASP C N 1
ATOM 1775 C CA . ASP C 3 13 ? -10.029 23.856 58.379 1.00 28.15 13 ASP C CA 1
ATOM 1776 C C . ASP C 3 13 ? -9.534 23.590 59.787 1.00 30.40 13 ASP C C 1
ATOM 1777 O O . ASP C 3 13 ? -8.398 23.955 60.124 1.00 31.26 13 ASP C O 1
ATOM 1782 N N . VAL C 3 14 ? -10.318 22.832 60.559 1.00 28.56 14 VAL C N 1
ATOM 1783 C CA . VAL C 3 14 ? -9.881 22.387 61.888 1.00 27.15 14 VAL C CA 1
ATOM 1784 C C . VAL C 3 14 ? -8.903 21.210 61.818 1.00 22.85 14 VAL C C 1
ATOM 1785 O O . VAL C 3 14 ? -7.912 21.196 62.533 1.00 25.11 14 VAL C O 1
ATOM 1789 N N . PHE C 3 15 ? -9.204 20.223 60.971 1.00 25.32 15 PHE C N 1
ATOM 1790 C CA . PHE C 3 15 ? -8.337 19.069 60.747 1.00 24.71 15 PHE C CA 1
ATOM 1791 C C . PHE C 3 15 ? -6.941 19.552 60.369 1.00 26.79 15 PHE C C 1
ATOM 1792 O O . PHE C 3 15 ? -5.948 19.112 60.957 1.00 25.91 15 PHE C O 1
ATOM 1800 N N . GLU C 3 16 ? -6.879 20.452 59.382 1.00 25.38 16 GLU C N 1
ATOM 1801 C CA . GLU C 3 16 ? -5.625 21.071 58.949 1.00 26.97 16 GLU C CA 1
ATOM 1802 C C . GLU C 3 16 ? -4.872 21.778 60.096 1.00 26.53 16 GLU C C 1
ATOM 1803 O O . GLU C 3 16 ? -3.671 21.630 60.213 1.00 22.61 16 GLU C O 1
ATOM 1809 N N . LEU C 3 17 ? -5.586 22.564 60.906 1.00 26.43 17 LEU C N 1
ATOM 1810 C CA . LEU C 3 17 ? -5.013 23.217 62.054 1.00 21.04 17 LEU C CA 1
ATOM 1811 C C . LEU C 3 17 ? -4.394 22.188 62.976 1.00 22.16 17 LEU C C 1
ATOM 1812 O O . LEU C 3 17 ? -3.233 22.304 63.335 1.00 26.96 17 LEU C O 1
ATOM 1817 N N . PHE C 3 18 ? -5.116 21.136 63.321 1.00 20.50 18 PHE C N 1
ATOM 1818 C CA . PHE C 3 18 ? -4.542 20.127 64.215 1.00 21.23 18 PHE C CA 1
ATOM 1819 C C . PHE C 3 18 ? -3.410 19.295 63.592 1.00 23.82 18 PHE C C 1
ATOM 1820 O O . PHE C 3 18 ? -2.583 18.712 64.300 1.00 22.80 18 PHE C O 1
ATOM 1828 N N . ASP C 3 19 ? -3.477 19.091 62.281 1.00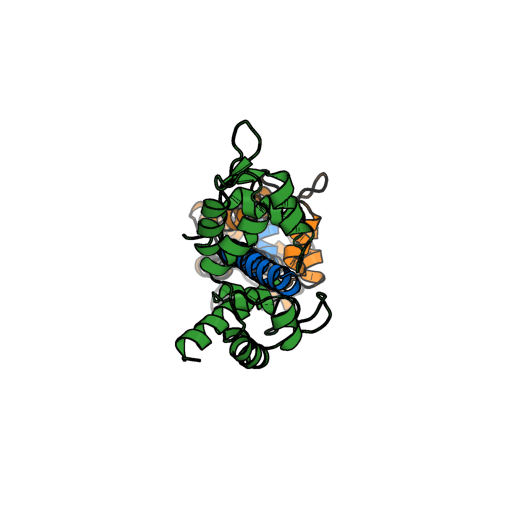 27.02 19 ASP C N 1
ATOM 1829 C CA . ASP C 3 19 ? -2.489 18.271 61.558 1.00 26.20 19 ASP C CA 1
ATOM 1830 C C . ASP C 3 19 ? -1.085 18.916 61.663 1.00 25.87 19 ASP C C 1
ATOM 1831 O O . ASP C 3 19 ? -0.100 18.236 62.016 1.00 28.27 19 ASP C O 1
ATOM 1836 N N . PHE C 3 20 ? -1.052 20.241 61.508 1.00 19.87 20 PHE C N 1
ATOM 1837 C CA . PHE C 3 20 ? 0.156 21.036 61.629 1.00 20.05 20 PHE C CA 1
ATOM 1838 C C . PHE C 3 20 ? 0.762 20.886 63.011 1.00 24.38 20 PHE C C 1
ATOM 1839 O O . PHE C 3 20 ? 1.968 20.707 63.150 1.00 27.53 20 PHE C O 1
ATOM 1847 N N . TRP C 3 21 ? -0.087 20.871 64.035 1.00 25.95 21 TRP C N 1
ATOM 1848 C CA . TRP C 3 21 ? 0.403 20.873 65.399 1.00 24.67 21 TRP C CA 1
ATOM 1849 C C . TRP C 3 21 ? 0.925 19.542 65.898 1.00 23.98 21 TRP C C 1
ATOM 1850 O O . TRP C 3 21 ? 1.593 19.504 66.924 1.00 27.53 21 TRP C O 1
ATOM 1861 N N . ASP C 3 22 ? 0.633 18.441 65.212 1.00 22.52 22 ASP C N 1
ATOM 1862 C CA . ASP C 3 22 ? 1.413 17.261 65.512 1.00 21.91 22 ASP C CA 1
ATOM 1863 C C . ASP C 3 22 ? 2.317 16.902 64.338 1.00 24.57 22 ASP C C 1
ATOM 1864 O O . ASP C 3 22 ? 2.828 15.780 64.235 1.00 25.49 22 ASP C O 1
ATOM 1869 N N . GLY C 3 23 ? 2.646 17.931 63.564 1.00 22.14 23 GLY C N 1
ATOM 1870 C CA . GLY C 3 23 ? 3.603 17.784 62.473 1.00 23.89 23 GLY C CA 1
ATOM 1871 C C . GLY C 3 23 ? 2.895 17.598 61.149 1.00 22.33 23 GLY C C 1
ATOM 1872 O O . GLY C 3 23 ? 2.209 16.596 60.999 1.00 28.90 23 GLY C O 1
ATOM 1873 N N . ARG C 3 24 ? 2.988 18.560 60.236 1.00 17.17 24 ARG C N 1
ATOM 1874 C CA . ARG C 3 24 ? 2.115 18.589 59.065 1.00 22.29 24 ARG C CA 1
ATOM 1875 C C . ARG C 3 24 ? 2.364 17.471 58.043 1.00 25.83 24 ARG C C 1
ATOM 1876 O O . ARG C 3 24 ? 3.334 17.463 57.291 1.00 34.67 24 ARG C O 1
ATOM 1884 N N . ASP C 3 25 ? 1.512 16.461 58.098 1.00 30.67 25 ASP C N 1
ATOM 1885 C CA . ASP C 3 25 ? 1.643 15.276 57.269 1.00 28.70 25 ASP C CA 1
ATOM 1886 C C . ASP C 3 25 ? 0.268 14.666 56.859 1.00 32.13 25 ASP C C 1
ATOM 1887 O O . ASP C 3 25 ? 0.193 13.483 56.547 1.00 31.82 25 ASP C O 1
ATOM 1892 N N . GLY C 3 26 ? -0.795 15.481 56.847 1.00 30.72 26 GLY C N 1
ATOM 1893 C CA . GLY C 3 26 ? -2.110 15.026 56.432 1.00 26.45 26 GLY C CA 1
ATOM 1894 C C . GLY C 3 26 ? -2.757 13.995 57.328 1.00 25.41 26 GLY C C 1
ATOM 1895 O O . GLY C 3 26 ? -3.598 13.257 56.868 1.00 27.59 26 GLY C O 1
ATOM 1896 N N . ALA C 3 27 ? -2.291 13.848 58.560 1.00 27.40 27 ALA C N 1
ATOM 1897 C CA . ALA C 3 27 ? -2.938 12.948 59.534 1.00 30.07 27 ALA C CA 1
ATOM 1898 C C . ALA C 3 27 ? -2.964 13.658 60.875 1.00 31.70 27 ALA C C 1
ATOM 1899 O O . ALA C 3 27 ? -1.936 14.180 61.301 1.00 33.98 27 ALA C O 1
ATOM 1901 N N . VAL C 3 28 ? -4.120 13.682 61.540 1.00 31.59 28 VAL C N 1
ATOM 1902 C CA . VAL C 3 28 ? -4.208 14.163 62.944 1.00 29.62 28 VAL C CA 1
ATOM 1903 C C . VAL C 3 28 ? -4.269 12.980 63.971 1.00 28.43 28 VAL C C 1
ATOM 1904 O O . VAL C 3 28 ? -4.961 11.996 63.736 1.00 29.78 28 VAL C O 1
ATOM 1908 N N . ASP C 3 29 ? -3.536 13.050 65.083 1.00 27.20 29 ASP C N 1
ATOM 1909 C CA . ASP C 3 29 ? -3.532 11.944 66.050 1.00 26.15 29 ASP C CA 1
ATOM 1910 C C . ASP C 3 29 ? -4.939 11.612 66.615 1.00 27.74 29 ASP C C 1
ATOM 1911 O O . ASP C 3 29 ? -5.675 12.520 66.994 1.00 27.54 29 ASP C O 1
ATOM 1916 N N . ALA C 3 30 ? -5.285 10.318 66.708 1.00 28.18 30 ALA C N 1
ATOM 1917 C CA . ALA C 3 30 ? -6.651 9.896 67.052 1.00 29.67 30 ALA C CA 1
ATOM 1918 C C . ALA C 3 30 ? -6.975 10.178 68.540 1.00 30.89 30 ALA C C 1
ATOM 1919 O O . ALA C 3 30 ? -8.123 10.039 69.004 1.00 24.27 30 ALA C O 1
ATOM 1921 N N . PHE C 3 31 ? -5.972 10.700 69.238 1.00 29.70 31 PHE C N 1
ATOM 1922 C CA . PHE C 3 31 ? -6.140 11.160 70.602 1.00 29.05 31 PHE C CA 1
ATOM 1923 C C . PHE C 3 31 ? -6.634 12.615 70.636 1.00 29.94 31 PHE C C 1
ATOM 1924 O O . PHE C 3 31 ? -7.247 13.041 71.621 1.00 32.82 31 PHE C O 1
ATOM 1932 N N . LYS C 3 32 ? -6.491 13.336 69.520 1.00 27.79 32 LYS C N 1
ATOM 1933 C CA . LYS C 3 32 ? -7.072 14.668 69.391 1.00 22.00 32 LYS C CA 1
ATOM 1934 C C . LYS C 3 32 ? -8.415 14.621 68.706 1.00 19.75 32 LYS C C 1
ATOM 1935 O O . LYS C 3 32 ? -8.948 15.668 68.374 1.00 20.03 32 LYS C O 1
ATOM 1941 N N . LEU C 3 33 ? -8.975 13.423 68.530 1.00 21.10 33 LEU C N 1
ATOM 1942 C CA . LEU C 3 33 ? -10.252 13.265 67.819 1.00 24.01 33 LEU C CA 1
ATOM 1943 C C . LEU C 3 33 ? -11.374 14.070 68.459 1.00 27.42 33 LEU C C 1
ATOM 1944 O O . LEU C 3 33 ? -12.043 14.879 67.781 1.00 25.12 33 LEU C O 1
ATOM 1949 N N . GLY C 3 34 ? -11.475 13.970 69.788 1.00 27.35 34 GLY C N 1
ATOM 1950 C CA . GLY C 3 34 ? -12.525 14.682 70.494 1.00 21.38 34 GLY C CA 1
ATOM 1951 C C . GLY C 3 34 ? -12.306 16.169 70.432 1.00 22.46 34 GLY C C 1
ATOM 1952 O O . GLY C 3 34 ? -13.245 16.906 70.210 1.00 21.14 34 GLY C O 1
ATOM 1953 N N . ASP C 3 35 ? -11.052 16.598 70.477 1.00 21.62 35 ASP C N 1
ATOM 1954 C CA . ASP C 3 35 ? -10.738 18.011 70.458 1.00 19.64 35 ASP C CA 1
ATOM 1955 C C . ASP C 3 35 ? -11.102 18.708 69.167 1.00 19.19 35 ASP C C 1
ATOM 1956 O O . ASP C 3 35 ? -11.425 19.885 69.163 1.00 17.63 35 ASP C O 1
ATOM 1961 N N . VAL C 3 36 ? -11.077 17.982 68.060 1.00 23.92 36 VAL C N 1
ATOM 1962 C CA . VAL C 3 36 ? -11.358 18.608 66.769 1.00 24.46 36 VAL C CA 1
ATOM 1963 C C . VAL C 3 36 ? -12.852 18.836 66.719 1.00 23.84 36 VAL C C 1
ATOM 1964 O O . VAL C 3 36 ? -13.312 19.844 66.200 1.00 24.67 36 VAL C O 1
ATOM 1968 N N . CYS C 3 37 ? -13.601 17.830 67.162 1.00 23.56 37 CYS C N 1
ATOM 1969 C CA . CYS C 3 37 ? -15.059 17.907 67.239 1.00 26.62 37 CYS C CA 1
ATOM 1970 C C . CYS C 3 37 ? -15.638 18.997 68.141 1.00 24.55 37 CYS C C 1
ATOM 1971 O O . CYS C 3 37 ? -16.543 19.706 67.723 1.00 28.41 37 CYS C O 1
ATOM 1974 N N . ARG C 3 38 ? -14.969 19.277 69.259 1.00 25.02 38 ARG C N 1
ATOM 1975 C CA . ARG C 3 38 ? -15.361 20.358 70.168 1.00 23.68 38 ARG C CA 1
ATOM 1976 C C . ARG C 3 38 ? -15.104 21.701 69.546 1.00 24.72 38 ARG C C 1
ATOM 1977 O O . ARG C 3 38 ? -15.811 22.654 69.820 1.00 25.95 38 ARG C O 1
ATOM 1985 N N . CYS C 3 39 ? -14.092 21.788 68.694 1.00 26.97 39 CYS C N 1
ATOM 1986 C CA . CYS C 3 39 ? -13.821 23.058 68.030 1.00 29.78 39 CYS C CA 1
ATOM 1987 C C . CYS C 3 39 ? -14.971 23.338 67.085 1.00 28.14 39 CYS C C 1
ATOM 1988 O O . CYS C 3 39 ? -15.290 24.485 66.822 1.00 30.69 39 CYS C O 1
ATOM 1991 N N . LEU C 3 40 ? -15.677 22.283 66.702 1.00 28.80 40 LEU C N 1
ATOM 1992 C CA . LEU C 3 40 ? -16.763 22.421 65.764 1.00 27.95 40 LEU C CA 1
ATOM 1993 C C . LEU C 3 40 ? -18.088 22.670 66.489 1.00 31.62 40 LEU C C 1
ATOM 1994 O O . LEU C 3 40 ? -19.136 22.885 65.855 1.00 31.76 40 LEU C O 1
ATOM 1999 N N . GLY C 3 41 ? -18.009 22.809 67.805 1.00 26.87 41 GLY C N 1
ATOM 2000 C CA . GLY C 3 41 ? -19.158 23.284 68.531 1.00 30.19 41 GLY C CA 1
ATOM 2001 C C . GLY C 3 41 ? -19.970 22.209 69.233 1.00 30.15 41 GLY C C 1
ATOM 2002 O O . GLY C 3 41 ? -20.978 22.528 69.840 1.00 32.15 41 GLY C O 1
ATOM 2003 N N . ILE C 3 42 ? -19.549 20.954 69.150 1.00 29.32 42 ILE C N 1
ATOM 2004 C CA . ILE C 3 42 ? -20.218 19.884 69.864 1.00 30.15 42 ILE C CA 1
ATOM 2005 C C . ILE C 3 42 ? -19.484 19.520 71.174 1.00 30.08 42 ILE C C 1
ATOM 2006 O O . ILE C 3 42 ? -18.345 19.931 71.401 1.00 28.58 42 ILE C O 1
ATOM 2011 N N . ASN C 3 43 ? -20.209 18.909 72.107 1.00 28.81 43 ASN C N 1
ATOM 2012 C CA . ASN C 3 43 ? -19.670 18.620 73.437 1.00 27.69 43 ASN C CA 1
ATOM 2013 C C . ASN C 3 43 ? -19.935 17.179 73.776 1.00 26.44 43 ASN C C 1
ATOM 2014 O O . ASN C 3 43 ? -20.897 16.872 74.471 1.00 29.37 43 ASN C O 1
ATOM 2019 N N . PRO C 3 44 ? -19.209 16.264 73.122 1.00 28.59 44 PRO C N 1
ATOM 2020 C CA . PRO C 3 44 ? -19.418 14.857 73.443 1.00 24.61 44 PRO C CA 1
ATOM 2021 C C . PRO C 3 44 ? -18.713 14.501 74.762 1.00 24.02 44 PRO C C 1
ATOM 2022 O O . PRO C 3 44 ? -17.906 15.263 75.280 1.00 26.64 44 PRO C O 1
ATOM 2026 N N . ARG C 3 45 ? -19.065 13.361 75.334 1.00 24.44 45 ARG C N 1
ATOM 2027 C CA . ARG C 3 45 ? -18.306 12.803 76.434 1.00 23.32 45 ARG C CA 1
ATOM 2028 C C . ARG C 3 45 ? -17.147 11.995 75.868 1.00 21.82 45 ARG C C 1
ATOM 2029 O O . ARG C 3 45 ? -17.210 11.533 74.727 1.00 24.35 45 ARG C O 1
ATOM 2037 N N . ASN C 3 46 ? -16.101 11.823 76.670 1.00 24.65 46 ASN C N 1
ATOM 2038 C CA . ASN C 3 46 ? -14.958 10.982 76.314 1.00 27.34 46 ASN C CA 1
ATOM 2039 C C . ASN C 3 46 ? -15.426 9.594 75.930 1.00 30.18 46 ASN C C 1
ATOM 2040 O O . ASN C 3 46 ? -14.874 8.946 75.031 1.00 27.95 46 ASN C O 1
ATOM 2045 N N . GLU C 3 47 ? -16.445 9.139 76.640 1.00 29.01 47 GLU C N 1
ATOM 2046 C CA . GLU C 3 47 ? -17.119 7.904 76.342 1.00 31.65 47 GLU C CA 1
ATOM 2047 C C . GLU C 3 47 ? -17.650 7.879 74.910 1.00 31.81 47 GLU C C 1
ATOM 2048 O O . GLU C 3 47 ? -17.550 6.858 74.236 1.00 35.70 47 GLU C O 1
ATOM 2054 N N . ASP C 3 48 ? -18.256 8.977 74.458 1.00 31.81 48 ASP C N 1
ATOM 2055 C CA . ASP C 3 48 ? -18.758 9.079 73.081 1.00 29.83 48 ASP C CA 1
ATOM 2056 C C . ASP C 3 48 ? -17.616 8.964 72.038 1.00 32.20 48 ASP C C 1
ATOM 2057 O O . ASP C 3 48 ? -17.708 8.165 71.086 1.00 31.62 48 ASP C O 1
ATOM 2062 N N . VAL C 3 49 ? -16.543 9.739 72.227 1.00 30.19 49 VAL C N 1
ATOM 2063 C CA . VAL C 3 49 ? -15.466 9.748 71.242 1.00 30.17 49 VAL C CA 1
ATOM 2064 C C . VAL C 3 49 ? -14.616 8.468 71.234 1.00 29.76 49 VAL C C 1
ATOM 2065 O O . VAL C 3 49 ? -14.253 8.004 70.167 1.00 28.69 49 VAL C O 1
ATOM 2069 N N . PHE C 3 50 ? -14.502 7.785 72.370 1.00 28.92 50 PHE C N 1
ATOM 2070 C CA . PHE C 3 50 ? -13.915 6.457 72.364 1.00 32.13 50 PHE C CA 1
ATOM 2071 C C . PHE C 3 50 ? -14.745 5.523 71.529 1.00 33.97 50 PHE C C 1
ATOM 2072 O O . PHE C 3 50 ? -14.255 4.482 71.102 1.00 41.01 50 PHE C O 1
ATOM 2080 N N . ALA C 3 51 ? -16.023 5.836 71.370 1.00 33.87 51 ALA C N 1
ATOM 2081 C CA . ALA C 3 51 ? -16.921 4.900 70.721 1.00 32.34 51 ALA C CA 1
ATOM 2082 C C . ALA C 3 51 ? -16.776 4.964 69.223 1.00 32.97 51 ALA C C 1
ATOM 2083 O O . ALA C 3 51 ? -16.947 3.961 68.539 1.00 39.02 51 ALA C O 1
ATOM 2085 N N . VAL C 3 52 ? -16.380 6.115 68.707 1.00 31.20 52 VAL C N 1
ATOM 2086 C CA . VAL C 3 52 ? -16.135 6.244 67.276 1.00 28.03 52 VAL C CA 1
ATOM 2087 C C . VAL C 3 52 ? -14.634 6.110 66.912 1.00 29.27 52 VAL C C 1
ATOM 2088 O O . VAL C 3 52 ? -14.183 6.648 65.892 1.00 28.45 52 VAL C O 1
ATOM 2092 N N . GLY C 3 53 ? -13.878 5.416 67.762 1.00 29.95 53 GLY C N 1
ATOM 2093 C CA . GLY C 3 53 ? -12.469 5.155 67.496 1.00 30.97 53 GLY C CA 1
ATOM 2094 C C . GLY C 3 53 ? -11.394 6.034 68.144 1.00 32.27 53 GLY C C 1
ATOM 2095 O O . GLY C 3 53 ? -10.216 5.908 67.808 1.00 33.04 53 GLY C O 1
ATOM 2096 N N . GLY C 3 54 ? -11.783 6.965 69.016 1.00 31.48 54 GLY C N 1
ATOM 2097 C CA . GLY C 3 54 ? -10.804 7.771 69.726 1.00 27.60 54 GLY C CA 1
ATOM 2098 C C . GLY C 3 54 ? -9.919 7.012 70.696 1.00 27.97 54 GLY C C 1
ATOM 2099 O O . GLY C 3 54 ? -10.331 6.052 71.338 1.00 28.53 54 GLY C O 1
ATOM 2100 N N . THR C 3 55 ? -8.667 7.416 70.788 1.00 30.40 55 THR C N 1
ATOM 2101 C CA . THR C 3 55 ? -7.737 6.638 71.566 1.00 33.30 55 THR C CA 1
ATOM 2102 C C . THR C 3 55 ? -7.503 7.259 72.926 1.00 37.06 55 THR C C 1
ATOM 2103 O O . THR C 3 55 ? -8.058 8.297 73.244 1.00 33.61 55 THR C O 1
ATOM 2107 N N . HIS C 3 56 ? -6.742 6.562 73.757 1.00 43.84 56 HIS C N 1
ATOM 2108 C CA . HIS C 3 56 ? -6.520 6.971 75.132 1.00 47.92 56 HIS C CA 1
ATOM 2109 C C . HIS C 3 56 ? -5.115 7.505 75.319 1.00 51.49 56 HIS C C 1
ATOM 2110 O O . HIS C 3 56 ? -4.644 7.577 76.453 1.00 55.60 56 HIS C O 1
ATOM 2117 N N . LYS C 3 57 ? -4.390 7.715 74.221 1.00 52.69 57 LYS C N 1
ATOM 2118 C CA . LYS C 3 57 ? -2.987 8.119 74.306 1.00 53.16 57 LYS C CA 1
ATOM 2119 C C . LYS C 3 57 ? -2.444 8.591 72.970 1.00 49.71 57 LYS C C 1
ATOM 2120 O O . LYS C 3 57 ? -2.700 7.963 71.942 1.00 49.94 57 LYS C O 1
ATOM 2126 N N . MET C 3 58 ? -1.684 9.689 72.999 1.00 47.89 58 MET C N 1
ATOM 2127 C CA . MET C 3 58 ? -0.917 10.137 71.845 1.00 45.15 58 MET C CA 1
ATOM 2128 C C . MET C 3 58 ? -0.012 9.008 71.410 1.00 45.66 58 MET C C 1
ATOM 2129 O O . MET C 3 58 ? 0.289 8.102 72.181 1.00 47.34 58 MET C O 1
ATOM 2134 N N . GLY C 3 59 ? 0.337 9.007 70.138 1.00 47.19 59 GLY C N 1
ATOM 2135 C CA . GLY C 3 59 ? 1.231 7.989 69.631 1.00 50.12 59 GLY C CA 1
ATOM 2136 C C . GLY C 3 59 ? 0.532 6.716 69.201 1.00 53.30 59 GLY C C 1
ATOM 2137 O O . GLY C 3 59 ? 1.054 5.973 68.359 1.00 54.20 59 GLY C O 1
ATOM 2138 N N . GLU C 3 60 ? -0.671 6.500 69.728 1.00 54.26 60 GLU C N 1
ATOM 2139 C CA . GLU C 3 60 ? -1.385 5.257 69.513 1.00 55.60 60 GLU C CA 1
ATOM 2140 C C . GLU C 3 60 ? -1.851 5.040 68.072 1.00 54.77 60 GLU C C 1
ATOM 2141 O O . GLU C 3 60 ? -1.597 3.987 67.501 1.00 56.96 60 GLU C O 1
ATOM 2147 N N . LYS C 3 61 ? -2.536 6.020 67.483 1.00 52.51 61 LYS C N 1
ATOM 2148 C CA . LYS C 3 61 ? -3.091 5.862 66.136 1.00 46.15 61 LYS C CA 1
ATOM 2149 C C . LYS C 3 61 ? -3.294 7.238 65.528 1.00 43.23 61 LYS C C 1
ATOM 2150 O O . LYS C 3 61 ? -3.498 8.207 66.270 1.00 41.40 61 LYS C O 1
ATOM 2156 N N . SER C 3 62 ? -3.207 7.322 64.195 1.00 37.32 62 SER C N 1
ATOM 2157 C CA . SER C 3 62 ? -3.395 8.581 63.450 1.00 35.70 62 SER C CA 1
ATOM 2158 C C . SER C 3 62 ? -4.414 8.483 62.299 1.00 32.27 62 SER C C 1
ATOM 2159 O O . SER C 3 62 ? -4.451 7.504 61.575 1.00 34.28 62 SER C O 1
ATOM 2162 N N . LEU C 3 63 ? -5.153 9.555 62.056 1.00 32.45 63 LEU C N 1
ATOM 2163 C CA . LEU C 3 63 ? -6.269 9.508 61.125 1.00 32.00 63 LEU C CA 1
ATOM 2164 C C . LEU C 3 63 ? -6.171 10.603 60.076 1.00 32.01 63 LEU C C 1
ATOM 2165 O O . LEU C 3 63 ? -5.979 11.778 60.409 1.00 33.01 63 LEU C O 1
ATOM 2170 N N . PRO C 3 64 ? -6.338 10.233 58.784 1.00 30.03 64 PRO C N 1
ATOM 2171 C CA . PRO C 3 64 ? -6.523 11.177 57.667 1.00 27.26 64 PRO C CA 1
ATOM 2172 C C . PRO C 3 64 ? -7.927 11.7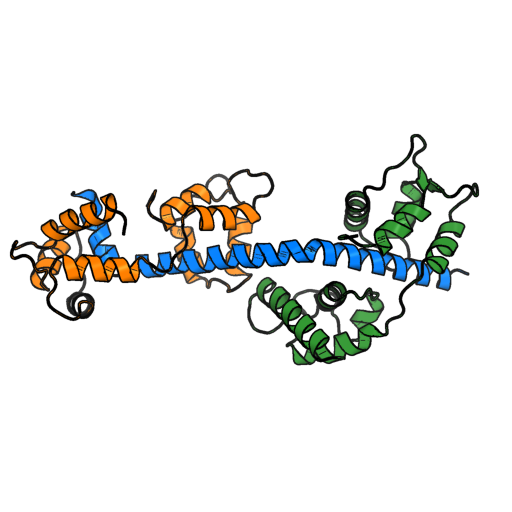55 57.593 1.00 26.38 64 PRO C C 1
ATOM 2173 O O . PRO C 3 64 ? -8.854 11.246 58.198 1.00 33.35 64 PRO C O 1
ATOM 2177 N N . PHE C 3 65 ? -8.094 12.818 56.841 1.00 27.80 65 PHE C N 1
ATOM 2178 C CA . PHE C 3 65 ? -9.375 13.506 56.818 1.00 31.28 65 PHE C CA 1
ATOM 2179 C C . PHE C 3 65 ? -10.609 12.610 56.643 1.00 35.11 65 PHE C C 1
ATOM 2180 O O . PHE C 3 65 ? -11.605 12.806 57.329 1.00 37.80 65 PHE C O 1
ATOM 2188 N N . GLU C 3 66 ? -10.600 11.692 55.687 1.00 36.72 66 GLU C N 1
ATOM 2189 C CA . GLU C 3 66 ? -11.838 10.983 55.365 1.00 39.15 66 GLU C CA 1
ATOM 2190 C C . GLU C 3 66 ? -12.202 9.947 56.421 1.00 36.24 66 GLU C C 1
ATOM 2191 O O . GLU C 3 66 ? -13.256 9.322 56.341 1.00 37.36 66 GLU C O 1
ATOM 2197 N N . GLU C 3 67 ? -11.304 9.737 57.377 1.00 33.59 67 GLU C N 1
ATOM 2198 C CA . GLU C 3 67 ? -11.637 8.965 58.559 1.00 34.76 67 GLU C CA 1
ATOM 2199 C C . GLU C 3 67 ? -12.163 9.810 59.737 1.00 36.29 67 GLU C C 1
ATOM 2200 O O . GLU C 3 67 ? -12.972 9.319 60.528 1.00 36.07 67 GLU C O 1
ATOM 2206 N N . PHE C 3 68 ? -11.819 11.103 59.770 1.00 33.32 68 PHE C N 1
ATOM 2207 C CA . PHE C 3 68 ? -12.423 12.051 60.715 1.00 32.94 68 PHE C CA 1
ATOM 2208 C C . PHE C 3 68 ? -13.864 12.320 60.399 1.00 31.55 68 PHE C C 1
ATOM 2209 O O . PHE C 3 68 ? -14.658 12.491 61.289 1.00 38.05 68 PHE C O 1
ATOM 2217 N N . LEU C 3 69 ? -14.197 12.294 59.125 1.00 34.11 69 LEU C N 1
ATOM 2218 C CA . LEU C 3 69 ? -15.525 12.633 58.609 1.00 37.31 69 LEU C CA 1
ATOM 2219 C C . LEU C 3 69 ? -16.726 11.826 59.170 1.00 38.10 69 LEU C C 1
ATOM 2220 O O . LEU C 3 69 ? -17.743 12.414 59.575 1.00 34.45 69 LEU C O 1
ATOM 2225 N N . PRO C 3 70 ? -16.666 10.474 59.110 1.00 37.61 70 PRO C N 1
ATOM 2226 C CA . PRO C 3 70 ? -17.791 9.720 59.673 1.00 36.75 70 PRO C CA 1
ATOM 2227 C C . PRO C 3 70 ? -17.834 9.772 61.191 1.00 34.58 70 PRO C C 1
ATOM 2228 O O . PRO C 3 70 ? -18.917 9.658 61.754 1.00 36.66 70 PRO C O 1
ATOM 2232 N N . ALA C 3 71 ? -16.653 9.931 61.816 1.00 31.45 71 ALA C N 1
ATOM 2233 C CA . ALA C 3 71 ? -16.461 10.046 63.263 1.00 26.76 71 ALA C CA 1
ATOM 2234 C C . ALA C 3 71 ? -17.160 11.277 63.798 1.00 28.31 71 ALA C C 1
ATOM 2235 O O . ALA C 3 71 ? -17.859 11.225 64.803 1.00 26.56 71 ALA C O 1
ATOM 2237 N N . TYR C 3 72 ? -16.959 12.390 63.103 1.00 29.00 72 TYR C N 1
ATOM 2238 C CA . TYR C 3 72 ? -17.600 13.642 63.434 1.00 29.02 72 TYR C CA 1
ATOM 2239 C C . TYR C 3 72 ? -19.091 13.551 63.149 1.00 33.20 72 TYR C C 1
ATOM 2240 O O . TYR C 3 72 ? -19.899 14.056 63.907 1.00 34.18 72 TYR C O 1
ATOM 2249 N N . GLU C 3 73 ? -19.448 12.898 62.050 1.00 36.43 73 GLU C N 1
ATOM 2250 C CA . GLU C 3 73 ? -20.837 12.648 61.699 1.00 37.21 73 GLU C CA 1
ATOM 2251 C C . GLU C 3 73 ? -21.636 11.884 62.783 1.00 34.09 73 GLU C C 1
ATOM 2252 O O . GLU C 3 73 ? -22.765 12.221 63.101 1.00 32.51 73 GLU C O 1
ATOM 2258 N N . GLY C 3 74 ? -21.027 10.879 63.377 1.00 32.86 74 GLY C N 1
ATOM 2259 C CA . GLY C 3 74 ? -21.677 10.173 64.465 1.00 37.66 74 GLY C CA 1
ATOM 2260 C C . GLY C 3 74 ? -21.671 10.809 65.856 1.00 36.38 74 GLY C C 1
ATOM 2261 O O . GLY C 3 74 ? -22.509 10.462 66.683 1.00 38.17 74 GLY C O 1
ATOM 2262 N N . LEU C 3 75 ? -20.663 11.625 66.153 1.00 36.04 75 LEU C N 1
ATOM 2263 C CA . LEU C 3 75 ? -20.611 12.381 67.404 1.00 34.46 75 LEU C CA 1
ATOM 2264 C C . LEU C 3 75 ? -21.641 13.485 67.443 1.00 32.66 75 LEU C C 1
ATOM 2265 O O . LEU C 3 75 ? -22.042 13.918 68.497 1.00 37.79 75 LEU C O 1
ATOM 2270 N N . MET C 3 76 ? -22.082 13.934 66.295 1.00 32.75 76 MET C N 1
ATOM 2271 C CA . MET C 3 76 ? -22.970 15.065 66.225 1.00 38.36 76 MET C CA 1
ATOM 2272 C C . MET C 3 76 ? -24.345 14.765 66.782 1.00 44.21 76 MET C C 1
ATOM 2273 O O . MET C 3 76 ? -25.231 15.599 66.677 1.00 49.01 76 MET C O 1
ATOM 2278 N N . ASP C 3 77 ? -24.601 13.492 67.073 1.00 49.96 77 ASP C N 1
ATOM 2279 C CA . ASP C 3 77 ? -25.863 13.061 67.673 1.00 51.18 77 ASP C CA 1
ATOM 2280 C C . ASP C 3 77 ? -25.603 12.427 69.011 1.00 52.16 77 ASP C C 1
ATOM 2281 O O . ASP C 3 77 ? -26.336 11.537 69.415 1.00 55.82 77 ASP C O 1
ATOM 2286 N N . CYS C 3 78 ? -24.439 12.714 69.581 1.00 52.56 78 CYS C N 1
ATOM 2287 C CA . CYS C 3 78 ? -24.211 12.428 70.986 1.00 52.35 78 CYS C CA 1
ATOM 2288 C C . CYS C 3 78 ? -25.230 13.276 71.788 1.00 52.00 78 CYS C C 1
ATOM 2289 O O . CYS C 3 78 ? -25.787 14.270 71.272 1.00 49.76 78 CYS C O 1
ATOM 2292 N N . GLU C 3 79 ? -25.597 12.767 72.967 1.00 51.22 79 GLU C N 1
ATOM 2293 C CA . GLU C 3 79 ? -26.537 13.437 73.876 1.00 47.81 79 GLU C CA 1
ATOM 2294 C C . GLU C 3 79 ? -25.891 14.584 74.672 1.00 42.91 79 GLU C C 1
ATOM 2295 O O . GLU C 3 79 ? -24.823 14.420 75.256 1.00 39.56 79 GLU C O 1
ATOM 2301 N N . GLN C 3 80 ? -26.501 15.762 74.635 1.00 39.65 80 GLN C N 1
ATOM 2302 C CA . GLN C 3 80 ? -25.928 16.916 75.311 1.00 40.84 80 GLN C CA 1
ATOM 2303 C C . GLN C 3 80 ? -26.849 17.338 76.433 1.00 38.14 80 GLN C C 1
ATOM 2304 O O . GLN C 3 80 ? -28.069 17.251 76.302 1.00 40.26 80 GLN C O 1
ATOM 2310 N N . GLY C 3 81 ? -26.249 17.765 77.541 1.00 36.22 81 GLY C N 1
ATOM 2311 C CA . GLY C 3 81 ? -27.003 18.097 78.736 1.00 29.35 81 GLY C CA 1
ATOM 2312 C C . GLY C 3 81 ? -27.674 19.423 78.573 1.00 26.72 81 GLY C C 1
ATOM 2313 O O . GLY C 3 81 ? -27.218 20.235 77.762 1.00 26.99 81 GLY C O 1
ATOM 2314 N N . THR C 3 82 ? -28.829 19.587 79.216 1.00 24.80 82 THR C N 1
ATOM 2315 C CA . THR C 3 82 ? -29.543 20.868 79.193 1.00 23.09 82 THR C CA 1
ATOM 2316 C C . THR C 3 82 ? -29.387 21.626 80.506 1.00 20.60 82 THR C C 1
ATOM 2317 O O . THR C 3 82 ? -29.049 21.045 81.518 1.00 22.22 82 THR C O 1
ATOM 2321 N N . PHE C 3 83 ? -29.622 22.927 80.465 1.00 21.42 83 PHE C N 1
ATOM 2322 C CA . PHE C 3 83 ? -29.745 23.747 81.674 1.00 24.31 83 PHE C CA 1
ATOM 2323 C C . PHE C 3 83 ? -30.611 23.098 82.757 1.00 24.53 83 PHE C C 1
ATOM 2324 O O . PHE C 3 83 ? -30.253 23.083 83.931 1.00 24.72 83 PHE C O 1
ATOM 2332 N N . ALA C 3 84 ? -31.804 22.685 82.354 1.00 24.81 84 ALA C N 1
ATOM 2333 C CA . ALA C 3 84 ? -32.733 21.993 83.216 1.00 27.36 84 ALA C CA 1
ATOM 2334 C C . ALA C 3 84 ? -32.055 20.886 83.971 1.00 28.06 84 ALA C C 1
ATOM 2335 O O . ALA C 3 84 ? -32.123 20.853 85.167 1.00 30.78 84 ALA C O 1
ATOM 2337 N N . ASP C 3 85 ? -31.413 19.968 83.265 1.00 31.73 85 ASP C N 1
ATOM 2338 C CA . ASP C 3 85 ? -30.737 18.861 83.925 1.00 30.28 85 ASP C CA 1
ATOM 2339 C C . ASP C 3 85 ? -29.625 19.360 84.827 1.00 29.11 85 ASP C C 1
ATOM 2340 O O . ASP C 3 85 ? -29.343 18.751 85.833 1.00 30.21 85 ASP C O 1
ATOM 2345 N N . TYR C 3 86 ? -28.958 20.438 84.434 1.00 26.91 86 TYR C N 1
ATOM 2346 C CA . TYR C 3 86 ? -27.776 20.883 85.136 1.00 22.88 86 TYR C CA 1
ATOM 2347 C C . TYR C 3 86 ? -28.165 21.397 86.500 1.00 22.67 86 TYR C C 1
ATOM 2348 O O . TYR C 3 86 ? -27.606 20.969 87.508 1.00 18.93 86 TYR C O 1
ATOM 2357 N N . MET C 3 87 ? -29.265 22.143 86.524 1.00 24.36 87 MET C N 1
ATOM 2358 C CA . MET C 3 87 ? -29.783 22.750 87.755 1.00 27.30 87 MET C CA 1
ATOM 2359 C C . MET C 3 87 ? -30.296 21.710 88.751 1.00 25.62 87 MET C C 1
ATOM 2360 O O . MET C 3 87 ? -29.950 21.734 89.913 1.00 27.67 87 MET C O 1
ATOM 2365 N N . GLU C 3 88 ? -30.980 20.709 88.239 1.00 27.79 88 GLU C N 1
ATOM 2366 C CA . GLU C 3 88 ? -31.469 19.595 89.030 1.00 30.88 88 GLU C CA 1
ATOM 2367 C C . GLU C 3 88 ? -30.350 18.803 89.676 1.00 30.52 88 GLU C C 1
ATOM 2368 O O . GLU C 3 88 ? -30.455 18.412 90.836 1.00 30.78 88 GLU C O 1
ATOM 2374 N N . ALA C 3 89 ? -29.278 18.570 88.922 1.00 31.36 89 ALA C N 1
ATOM 2375 C CA . ALA C 3 89 ? -28.105 17.874 89.439 1.00 32.35 89 ALA C CA 1
ATOM 2376 C C . ALA C 3 89 ? -27.460 18.660 90.593 1.00 31.94 89 ALA C C 1
ATOM 2377 O O . ALA C 3 89 ? -26.974 18.087 91.564 1.00 30.80 89 ALA C O 1
ATOM 2379 N N . PHE C 3 90 ? -27.341 19.967 90.406 1.00 31.74 90 PHE C N 1
ATOM 2380 C CA . PHE C 3 90 ? -26.637 20.810 91.343 1.00 29.33 90 PHE C CA 1
ATOM 2381 C C . PHE C 3 90 ? -27.561 21.189 92.496 1.00 29.97 90 PHE C C 1
ATOM 2382 O O . PHE C 3 90 ? -27.098 21.432 93.606 1.00 31.38 90 PHE C O 1
ATOM 2390 N N . LYS C 3 91 ? -28.864 21.051 92.264 1.00 29.63 91 LYS C N 1
ATOM 2391 C CA . LYS C 3 91 ? -29.869 21.132 93.311 1.00 29.48 91 LYS C CA 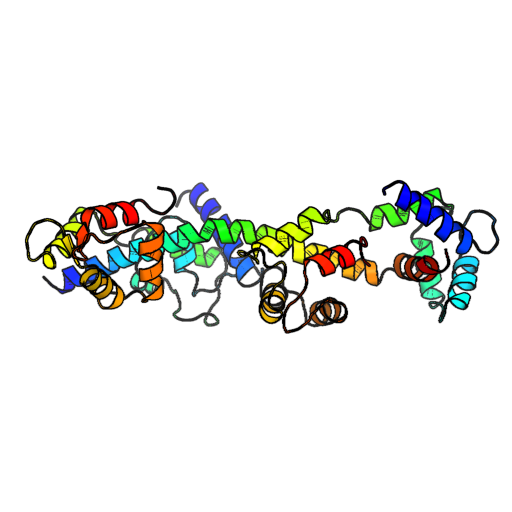1
ATOM 2392 C C . LYS C 3 91 ? -29.608 20.066 94.365 1.00 28.73 91 LYS C C 1
ATOM 2393 O O . LYS C 3 91 ? -29.833 20.285 95.539 1.00 32.24 91 LYS C O 1
ATOM 2399 N N . THR C 3 92 ? -29.064 18.930 93.969 1.00 27.11 92 THR C N 1
ATOM 2400 C CA . THR C 3 92 ? -28.900 17.857 94.921 1.00 29.12 92 THR C CA 1
ATOM 2401 C C . THR C 3 92 ? -27.776 18.102 95.933 1.00 31.36 92 THR C C 1
ATOM 2402 O O . THR C 3 92 ? -27.726 17.455 96.990 1.00 32.29 92 THR C O 1
ATOM 2406 N N . PHE C 3 93 ? -26.917 19.078 95.654 1.00 30.13 93 PHE C N 1
ATOM 2407 C CA . PHE C 3 93 ? -25.840 19.424 96.584 1.00 28.81 93 PHE C CA 1
ATOM 2408 C C . PHE C 3 93 ? -26.169 20.658 97.407 1.00 29.25 93 PHE C C 1
ATOM 2409 O O . PHE C 3 93 ? -25.314 21.145 98.145 1.00 30.66 93 PHE C O 1
ATOM 2417 N N . ASP C 3 94 ? -27.288 21.300 97.090 1.00 28.85 94 ASP C N 1
ATOM 2418 C CA . ASP C 3 94 ? -27.647 22.572 97.697 1.00 33.30 94 ASP C CA 1
ATOM 2419 C C . ASP C 3 94 ? -28.382 22.203 98.994 1.00 38.55 94 ASP C C 1
ATOM 2420 O O . ASP C 3 94 ? -29.389 21.501 98.963 1.00 41.75 94 ASP C O 1
ATOM 2425 N N . ARG C 3 95 ? -27.764 22.482 100.134 1.00 41.33 95 ARG C N 1
ATOM 2426 C CA . ARG C 3 95 ? -28.305 21.970 101.378 1.00 43.97 95 ARG C CA 1
ATOM 2427 C C . ARG C 3 95 ? -29.208 22.962 102.055 1.00 40.89 95 ARG C C 1
ATOM 2428 O O . ARG C 3 95 ? -30.226 22.570 102.645 1.00 43.89 95 ARG C O 1
ATOM 2436 N N . GLU C 3 96 ? -28.975 24.231 101.733 1.00 36.22 96 GLU C N 1
ATOM 2437 C CA . GLU C 3 96 ? -29.701 25.344 102.326 1.00 34.45 96 GLU C CA 1
ATOM 2438 C C . GLU C 3 96 ? -30.766 25.913 101.396 1.00 31.33 96 GLU C C 1
ATOM 2439 O O . GLU C 3 96 ? -31.494 26.814 101.785 1.00 32.57 96 GLU C O 1
ATOM 2445 N N . GLY C 3 97 ? -30.875 25.387 100.176 1.00 29.38 97 GLY C N 1
ATOM 2446 C CA . GLY C 3 97 ? -31.931 25.837 99.266 1.00 28.04 97 GLY C CA 1
ATOM 2447 C C . GLY C 3 97 ? -31.904 27.289 98.753 1.00 27.38 97 GLY C C 1
ATOM 2448 O O . GLY C 3 97 ? -32.914 27.847 98.275 1.00 28.71 97 GLY C O 1
ATOM 2449 N N . GLN C 3 98 ? -30.753 27.927 98.832 1.00 24.29 98 GLN C N 1
ATOM 2450 C CA . GLN C 3 98 ? -30.689 29.299 98.403 1.00 26.92 98 GLN C CA 1
ATOM 2451 C C . GLN C 3 98 ? -29.855 29.501 97.155 1.00 25.10 98 GLN C C 1
ATOM 2452 O O . GLN C 3 98 ? -29.594 30.647 96.805 1.00 25.45 98 GLN C O 1
ATOM 2458 N N . GLY C 3 99 ? -29.433 28.407 96.508 1.00 24.67 99 GLY C N 1
ATOM 2459 C CA . GLY C 3 99 ? -28.778 28.494 95.200 1.00 22.13 99 GLY C CA 1
ATOM 2460 C C . GLY C 3 99 ? -27.263 28.481 95.210 1.00 20.86 99 GLY C C 1
ATOM 2461 O O . GLY C 3 99 ? -26.631 28.892 94.246 1.00 20.38 99 GLY C O 1
ATOM 2462 N N . PHE C 3 100 ? -26.684 28.130 96.355 1.00 21.69 100 PHE C N 1
ATOM 2463 C CA . PHE C 3 100 ? -25.241 28.135 96.537 1.00 18.73 100 PHE C CA 1
ATOM 2464 C C . PHE C 3 100 ? -24.753 26.745 96.652 1.00 22.78 100 PHE C C 1
ATOM 2465 O O . PHE C 3 100 ? -25.511 25.821 96.924 1.00 27.24 100 PHE C O 1
ATOM 2473 N N . ILE C 3 101 ? -23.448 26.628 96.544 1.00 23.68 101 ILE C N 1
ATOM 2474 C CA . ILE C 3 101 ? -22.738 25.393 96.775 1.00 26.63 101 ILE C CA 1
ATOM 2475 C C . ILE C 3 101 ? -21.337 25.932 97.078 1.00 28.82 101 ILE C C 1
ATOM 2476 O O . ILE C 3 101 ? -21.011 27.056 96.674 1.00 29.23 101 ILE C O 1
ATOM 2481 N N . SER C 3 102 ? -20.635 25.313 98.019 1.00 29.82 102 SER C N 1
ATOM 2482 C CA . SER C 3 102 ? -19.370 25.914 98.466 1.00 30.59 102 SER C CA 1
ATOM 2483 C C . SER C 3 102 ? -18.369 25.685 97.345 1.00 29.84 102 SER C C 1
ATOM 2484 O O . SER C 3 102 ? -18.535 24.744 96.565 1.00 29.99 102 SER C O 1
ATOM 2487 N N . GLY C 3 103 ? -17.396 26.583 97.206 1.00 30.10 103 GLY C N 1
ATOM 2488 C CA . GLY C 3 103 ? -16.277 26.318 96.315 1.00 28.48 103 GLY C CA 1
ATOM 2489 C C . GLY C 3 103 ? -15.694 24.900 96.342 1.00 31.95 103 GLY C C 1
ATOM 2490 O O . GLY C 3 103 ? -15.362 24.348 95.286 1.00 31.32 103 GLY C O 1
ATOM 2491 N N . ALA C 3 104 ? -15.599 24.294 97.531 1.00 31.29 104 ALA C N 1
ATOM 2492 C CA . ALA C 3 104 ? -14.958 22.999 97.688 1.00 28.24 104 ALA C CA 1
ATOM 2493 C C . ALA C 3 104 ? -15.861 21.873 97.291 1.00 29.22 104 ALA C C 1
ATOM 2494 O O . ALA C 3 104 ? -15.401 20.772 97.021 1.00 36.08 104 ALA C O 1
ATOM 2496 N N . GLU C 3 105 ? -17.158 22.076 97.401 1.00 30.37 105 GLU C N 1
ATOM 2497 C CA . GLU C 3 105 ? -18.063 21.017 97.012 1.00 31.81 105 GLU C CA 1
ATOM 2498 C C . GLU C 3 105 ? -18.177 21.010 95.502 1.00 27.99 105 GLU C C 1
ATOM 2499 O O . GLU C 3 105 ? -18.329 19.961 94.909 1.00 26.62 105 GLU C O 1
ATOM 2505 N N . LEU C 3 106 ? -18.171 22.200 94.903 1.00 25.64 106 LEU C N 1
ATOM 2506 C CA . LEU C 3 106 ? -18.101 22.323 93.460 1.00 25.56 106 LEU C CA 1
ATOM 2507 C C . LEU C 3 106 ? -16.869 21.612 92.897 1.00 26.01 106 LEU C C 1
ATOM 2508 O O . LEU C 3 106 ? -16.982 20.728 92.050 1.00 23.39 106 LEU C O 1
ATOM 2513 N N . ARG C 3 107 ? -15.701 21.956 93.425 1.00 27.01 107 ARG C N 1
ATOM 2514 C CA . ARG C 3 107 ? -14.448 21.439 92.914 1.00 29.45 107 ARG C CA 1
ATOM 2515 C C . ARG C 3 107 ? -14.373 19.958 93.201 1.00 31.95 107 ARG C C 1
ATOM 2516 O O . ARG C 3 107 ? -13.874 19.200 92.401 1.00 35.15 107 ARG C O 1
ATOM 2524 N N . HIS C 3 108 ? -15.095 19.522 94.220 1.00 37.16 108 HIS C N 1
ATOM 2525 C CA . HIS C 3 108 ? -15.147 18.115 94.555 1.00 34.84 108 HI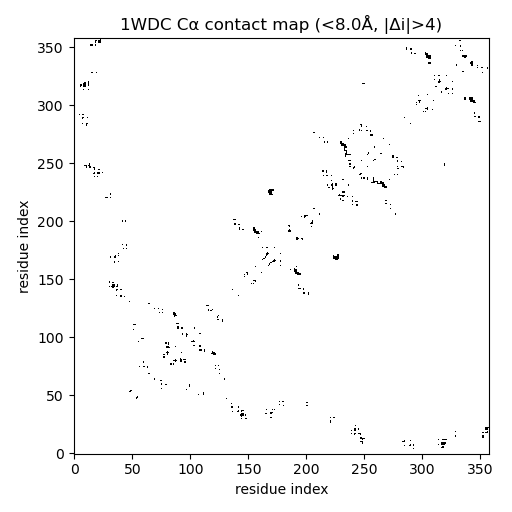S C CA 1
ATOM 2526 C C . HIS C 3 108 ? -16.050 17.316 93.610 1.00 32.05 108 HIS C C 1
ATOM 2527 O O . HIS C 3 108 ? -15.700 16.208 93.220 1.00 30.51 108 HIS C O 1
ATOM 2534 N N . VAL C 3 109 ? -17.237 17.829 93.298 1.00 29.57 109 VAL C N 1
ATOM 2535 C CA . VAL C 3 109 ? -18.094 17.118 92.339 1.00 32.46 109 VAL C CA 1
ATOM 2536 C C . VAL C 3 109 ? -17.459 17.052 90.914 1.00 31.53 109 VAL C C 1
ATOM 2537 O O . VAL C 3 109 ? -17.419 15.975 90.311 1.00 29.64 109 VAL C O 1
ATOM 2541 N N . LEU C 3 110 ? -16.738 18.103 90.513 1.00 26.39 110 LEU C N 1
ATOM 2542 C CA . LEU C 3 110 ? -16.157 18.124 89.182 1.00 26.16 110 LEU C CA 1
ATOM 2543 C C . LEU C 3 110 ? -14.942 17.196 89.013 1.00 29.96 110 LEU C C 1
ATOM 2544 O O . LEU C 3 110 ? -14.810 16.519 87.991 1.00 33.17 110 LEU C O 1
ATOM 2549 N N . THR C 3 111 ? -14.086 17.116 90.026 1.00 31.80 111 THR C N 1
ATOM 2550 C CA . THR C 3 111 ? -12.843 16.344 89.936 1.00 29.16 111 THR C CA 1
ATOM 2551 C C . THR C 3 111 ? -13.028 14.901 90.391 1.00 32.89 111 THR C C 1
ATOM 2552 O O . THR C 3 111 ? -12.141 14.079 90.209 1.00 35.41 111 THR C O 1
ATOM 2556 N N . ALA C 3 112 ? -14.201 14.576 90.919 1.00 34.82 112 ALA C N 1
ATOM 2557 C CA . ALA C 3 112 ? -14.391 13.287 91.555 1.00 35.11 112 ALA C CA 1
ATOM 2558 C C . ALA C 3 112 ? -15.439 12.424 90.881 1.00 35.93 112 ALA C C 1
ATOM 2559 O O . ALA C 3 112 ? -15.351 11.209 90.939 1.00 35.96 112 ALA C O 1
ATOM 2561 N N . LEU C 3 113 ? -16.511 13.031 90.389 1.00 35.96 113 LEU C N 1
ATOM 2562 C CA . LEU C 3 113 ? -17.607 12.233 89.861 1.00 35.34 113 LEU C CA 1
ATOM 2563 C C . LEU C 3 113 ? -17.611 12.251 88.331 1.00 35.33 113 LEU C C 1
ATOM 2564 O O . LEU C 3 113 ? -16.890 13.032 87.695 1.00 35.71 113 LEU C O 1
ATOM 2569 N N . GLY C 3 114 ? -18.430 11.379 87.756 1.00 34.01 114 GLY C N 1
ATOM 2570 C CA . GLY C 3 114 ? -18.579 11.315 86.318 1.00 35.25 114 GLY C CA 1
ATOM 2571 C C . GLY C 3 114 ? -17.265 11.047 85.608 1.00 35.66 114 GLY C C 1
ATOM 2572 O O . GLY C 3 114 ? -16.444 10.236 86.035 1.00 38.20 114 GLY C O 1
ATOM 2573 N N . GLU C 3 115 ? -17.009 11.810 84.566 1.00 32.65 115 GLU C N 1
ATOM 2574 C CA . GLU C 3 115 ? -15.728 11.720 83.907 1.00 29.44 115 GLU C CA 1
ATOM 2575 C C . GLU C 3 115 ? -14.773 12.748 84.476 1.00 26.53 115 GLU C C 1
ATOM 2576 O O . GLU C 3 115 ? -14.500 13.766 83.857 1.00 27.55 115 GLU C O 1
ATOM 2582 N N . ARG C 3 116 ? -14.307 12.507 85.683 1.00 27.87 116 ARG C N 1
ATOM 2583 C CA . ARG C 3 116 ? -13.703 13.561 86.488 1.00 32.01 116 ARG C CA 1
ATOM 2584 C C . ARG C 3 116 ? -12.708 14.444 85.741 1.00 30.36 116 ARG C C 1
ATOM 2585 O O . ARG C 3 116 ? -11.948 13.962 84.911 1.00 35.51 116 ARG C O 1
ATOM 2593 N N . LEU C 3 117 ? -12.776 15.752 85.943 1.00 28.74 117 LEU C N 1
ATOM 2594 C CA . LEU C 3 117 ? -11.794 16.633 85.326 1.00 27.88 117 LEU C CA 1
ATOM 2595 C C . LEU C 3 117 ? -10.605 16.649 86.249 1.00 29.69 117 LEU C C 1
ATOM 2596 O O . LEU C 3 117 ? -10.644 16.093 87.342 1.00 34.48 117 LEU C O 1
ATOM 2601 N N . SER C 3 118 ? -9.519 17.242 85.798 1.00 30.15 118 SER C N 1
ATOM 2602 C CA . SER C 3 118 ? -8.340 17.309 86.626 1.00 29.45 118 SER C CA 1
ATOM 2603 C C . SER C 3 118 ? -8.488 18.574 87.435 1.00 32.55 118 SER C C 1
ATOM 2604 O O . SER C 3 118 ? -9.198 19.514 87.032 1.00 31.39 118 SER C O 1
ATOM 2607 N N . ASP C 3 119 ? -7.714 18.666 88.505 1.00 32.40 119 ASP C N 1
ATOM 2608 C CA . ASP C 3 119 ? -7.736 19.865 89.298 1.00 32.43 119 ASP C CA 1
ATOM 2609 C C . ASP C 3 119 ? -7.328 21.042 88.489 1.00 33.25 119 ASP C C 1
ATOM 2610 O O . ASP C 3 119 ? -7.871 22.119 88.669 1.00 33.39 119 ASP C O 1
ATOM 2615 N N . GLU C 3 120 ? -6.478 20.802 87.497 1.00 35.58 120 GLU C N 1
ATOM 2616 C CA . GLU C 3 120 ? -5.986 21.871 86.630 1.00 39.27 120 GLU C CA 1
ATOM 2617 C C . GLU C 3 120 ? -7.110 22.353 85.697 1.00 34.26 120 GLU C C 1
ATOM 2618 O O . GLU C 3 120 ? -7.248 23.562 85.428 1.00 31.91 120 GLU C O 1
ATOM 2624 N N . ASP C 3 121 ? -7.967 21.406 85.306 1.00 34.09 121 ASP C N 1
ATOM 2625 C CA . ASP C 3 121 ? -9.090 21.672 84.414 1.00 32.30 121 ASP C CA 1
ATOM 2626 C C . ASP C 3 121 ? -10.137 22.511 85.142 1.00 31.09 121 ASP C C 1
ATOM 2627 O O . ASP C 3 121 ? -10.601 23.541 84.632 1.00 27.38 121 ASP C O 1
ATOM 2632 N N . VAL C 3 122 ? -10.333 22.180 86.412 1.00 28.72 122 VAL C N 1
ATOM 2633 C CA . VAL C 3 122 ? -11.237 22.937 87.251 1.00 30.31 122 VAL C CA 1
ATOM 2634 C C . VAL C 3 122 ? -10.680 24.317 87.563 1.00 32.58 122 VAL C C 1
ATOM 2635 O O . VAL C 3 122 ? -11.401 25.296 87.463 1.00 35.77 122 VAL C O 1
ATOM 2639 N N . ASP C 3 123 ? -9.384 24.409 87.840 1.00 33.04 123 ASP C N 1
ATOM 2640 C CA . ASP C 3 123 ? -8.760 25.691 88.166 1.00 34.88 123 ASP C CA 1
ATOM 2641 C C . ASP C 3 123 ? -8.998 26.661 87.032 1.00 30.90 123 ASP C C 1
ATOM 2642 O O . ASP C 3 123 ? -9.125 27.859 87.238 1.00 32.51 123 ASP C O 1
ATOM 2647 N N . GLU C 3 124 ? -8.903 26.135 85.818 1.00 33.45 124 GLU C N 1
ATOM 2648 C CA . GLU C 3 124 ? -8.914 26.931 84.588 1.00 32.31 124 GLU C CA 1
ATOM 2649 C C . GLU C 3 124 ? -10.289 27.487 84.247 1.00 26.34 124 GLU C C 1
ATOM 2650 O O . GLU C 3 124 ? -10.446 28.671 83.988 1.00 22.90 124 GLU C O 1
ATOM 2656 N N . ILE C 3 125 ? -11.258 26.578 84.159 1.00 24.39 125 ILE C N 1
ATOM 2657 C CA . ILE C 3 125 ? -12.655 26.922 83.933 1.00 24.74 125 ILE C CA 1
ATOM 2658 C C . ILE C 3 125 ? -13.170 27.983 84.939 1.00 26.88 125 ILE C C 1
ATOM 2659 O O . ILE C 3 125 ? -13.848 28.932 84.573 1.00 25.04 125 ILE C O 1
ATOM 2664 N N . ILE C 3 126 ? -12.715 27.895 86.181 1.00 30.59 126 ILE C N 1
ATOM 2665 C CA . ILE C 3 126 ? -13.125 28.833 87.218 1.00 32.02 126 ILE C CA 1
ATOM 2666 C C . ILE C 3 126 ? -12.565 30.213 86.923 1.00 30.96 126 ILE C C 1
ATOM 2667 O O . ILE C 3 126 ? -13.259 31.207 87.024 1.00 32.10 126 ILE C O 1
ATOM 2672 N N . LYS C 3 127 ? -11.355 30.220 86.396 1.00 35.38 127 LYS C N 1
ATOM 2673 C CA . LYS C 3 127 ? -10.634 31.427 86.009 1.00 37.73 127 LYS C CA 1
ATOM 2674 C C . LYS C 3 127 ? -11.328 32.106 84.837 1.00 34.37 127 LYS C C 1
ATOM 2675 O O . LYS C 3 127 ? -11.595 33.306 84.895 1.00 34.04 127 LYS C O 1
ATOM 2681 N N . LEU C 3 128 ? -11.683 31.314 83.823 1.00 30.33 128 LEU C N 1
ATOM 2682 C CA . LEU C 3 128 ? -12.167 31.855 82.545 1.00 29.50 128 LEU C CA 1
ATOM 2683 C C . LEU C 3 128 ? -13.585 32.403 82.651 1.00 31.26 128 LEU C C 1
ATOM 2684 O O . LEU C 3 128 ? -13.923 33.462 82.075 1.00 33.99 128 LEU C O 1
ATOM 2689 N N . THR C 3 129 ? -14.394 31.721 83.459 1.00 32.59 129 THR C N 1
ATOM 2690 C CA . THR C 3 129 ? -15.760 32.147 83.740 1.00 29.09 129 THR C CA 1
ATOM 2691 C C . THR C 3 129 ? -15.738 33.260 84.772 1.00 32.35 129 THR C C 1
ATOM 2692 O O . THR C 3 129 ? -16.735 33.962 84.935 1.00 37.14 129 THR C O 1
ATOM 2696 N N . ASP C 3 130 ? -14.584 33.450 85.414 1.00 33.21 130 ASP C N 1
ATOM 2697 C CA . ASP C 3 130 ? -14.389 34.442 86.465 1.00 36.39 130 ASP C CA 1
ATOM 2698 C C . ASP C 3 130 ? -15.281 34.165 87.696 1.00 39.11 130 ASP C C 1
ATOM 2699 O O . ASP C 3 130 ? -15.671 35.074 88.430 1.00 39.99 130 ASP C O 1
ATOM 2704 N N . LEU C 3 131 ? -15.533 32.889 87.966 1.00 40.95 131 LEU C N 1
ATOM 2705 C CA . LEU C 3 131 ? -16.322 32.509 89.128 1.00 41.25 131 LEU C CA 1
ATOM 2706 C C . LEU C 3 131 ? -15.595 32.896 90.423 1.00 43.28 131 LEU C C 1
ATOM 2707 O O . LEU C 3 131 ? -14.489 32.395 90.729 1.00 43.29 131 LEU C O 1
ATOM 2712 N N . GLN C 3 132 ? -16.227 33.784 91.186 1.00 42.90 132 GLN C N 1
ATOM 2713 C CA . GLN C 3 132 ? -15.738 34.086 92.513 1.00 44.30 132 GLN C CA 1
ATOM 2714 C C . GLN C 3 132 ? -16.647 33.670 93.661 1.00 40.78 132 GLN C C 1
ATOM 2715 O O . GLN C 3 132 ? -17.873 33.649 93.551 1.00 36.78 132 GLN C O 1
ATOM 2721 N N . GLU C 3 133 ? -16.004 33.145 94.696 1.00 37.83 133 GLU C N 1
ATOM 2722 C CA . GLU C 3 133 ? -16.663 32.830 95.942 1.00 34.27 133 GLU C CA 1
ATOM 2723 C C . GLU C 3 133 ? -16.988 34.103 96.745 1.00 36.17 133 GLU C C 1
ATOM 2724 O O . GLU C 3 133 ? -16.326 35.160 96.569 1.00 35.60 133 GLU C O 1
ATOM 2730 N N . ASP C 3 134 ? -18.083 34.032 97.526 1.00 36.52 134 ASP C N 1
ATOM 2731 C CA . ASP C 3 134 ? -18.456 35.094 98.476 1.00 33.21 134 ASP C CA 1
ATOM 2732 C C . ASP C 3 134 ? -17.667 34.941 99.773 1.00 36.83 134 ASP C C 1
ATOM 2733 O O . ASP C 3 134 ? -16.946 33.948 99.934 1.00 39.92 134 ASP C O 1
ATOM 2738 N N . LEU C 3 135 ? -17.870 35.842 100.736 1.00 37.84 135 LEU C N 1
ATOM 2739 C CA . LEU C 3 135 ? -17.079 35.777 101.978 1.00 35.54 135 LEU C CA 1
ATOM 2740 C C . LEU C 3 135 ? -17.190 34.450 102.753 1.00 32.10 135 LEU C C 1
ATOM 2741 O O . LEU C 3 135 ? -16.248 34.040 103.420 1.00 34.28 135 LEU C O 1
ATOM 2746 N N . GLU C 3 136 ? -18.258 33.702 102.495 1.00 31.16 136 GLU C N 1
ATOM 2747 C CA . GLU C 3 136 ? -18.480 32.411 103.124 1.00 28.08 136 GLU C CA 1
ATOM 2748 C C . GLU C 3 136 ? -17.967 31.262 102.318 1.00 27.71 136 GLU C C 1
ATOM 2749 O O . GLU C 3 136 ? -18.070 30.121 102.764 1.00 32.63 136 GLU C O 1
ATOM 2755 N N . GLY C 3 137 ? -17.534 31.518 101.087 1.00 26.41 137 GLY C N 1
ATOM 2756 C CA . GLY C 3 137 ? -16.867 30.468 100.335 1.00 22.97 137 GLY C CA 1
ATOM 2757 C C . GLY C 3 137 ? -17.831 29.751 99.434 1.00 23.97 137 GLY C C 1
ATOM 2758 O O . GLY C 3 137 ? -17.546 28.667 98.927 1.00 24.07 137 GLY C O 1
ATOM 2759 N N . ASN C 3 138 ? -18.981 30.377 99.205 1.00 26.40 138 ASN C N 1
ATOM 2760 C CA . ASN C 3 138 ? -19.997 29.795 98.329 1.00 28.45 138 ASN C CA 1
ATOM 2761 C C . ASN C 3 138 ? -19.998 30.419 96.959 1.00 24.83 138 ASN C C 1
ATOM 2762 O O . ASN C 3 138 ? -19.760 31.609 96.813 1.00 27.79 138 ASN C O 1
ATOM 2767 N N . VAL C 3 139 ? -20.510 29.666 96.000 1.00 26.18 139 VAL C N 1
ATOM 2768 C CA . VAL C 3 139 ? -20.735 30.175 94.649 1.00 20.39 139 VAL C CA 1
ATOM 2769 C C . VAL C 3 139 ? -22.209 29.902 94.289 1.00 16.11 139 VAL C C 1
ATOM 2770 O O . VAL C 3 139 ? -22.772 28.922 94.759 1.00 15.22 139 VAL C O 1
ATOM 2774 N N . LYS C 3 140 ? -22.850 30.794 93.534 1.00 18.72 140 LYS C N 1
ATOM 2775 C CA . LYS C 3 140 ? -24.102 30.470 92.823 1.00 20.62 140 LYS C CA 1
ATOM 2776 C C . LYS C 3 140 ? -23.913 29.541 91.603 1.00 21.23 140 LYS C C 1
ATOM 2777 O O . LYS C 3 140 ? -23.455 29.962 90.550 1.00 21.47 140 LYS C O 1
ATOM 2783 N N . TYR C 3 141 ? -24.358 28.299 91.703 1.00 21.20 141 TYR C N 1
ATOM 2784 C CA . TYR C 3 141 ? -24.077 27.363 90.647 1.00 22.00 141 TYR C CA 1
ATOM 2785 C C . TYR C 3 141 ? -24.905 27.654 89.388 1.00 25.59 141 TYR C C 1
ATOM 2786 O O . TYR C 3 141 ? -24.613 27.114 88.331 1.00 25.11 141 TYR C O 1
ATOM 2795 N N . GLU C 3 142 ? -25.930 28.497 89.490 1.00 22.67 142 GLU C N 1
ATOM 2796 C CA . GLU C 3 142 ? -26.768 28.791 88.346 1.00 24.66 142 GLU C CA 1
ATOM 2797 C C . GLU C 3 142 ? -26.051 29.725 87.389 1.00 25.30 142 GLU C C 1
ATOM 2798 O O . GLU C 3 142 ? -26.263 29.660 86.183 1.00 22.79 142 GLU C O 1
ATOM 2804 N N . ASP C 3 143 ? -25.177 30.569 87.939 1.00 24.00 143 ASP C N 1
ATOM 2805 C CA . ASP C 3 143 ? -24.337 31.465 87.143 1.00 27.20 143 ASP C CA 1
ATOM 2806 C C . ASP C 3 143 ? -23.193 30.750 86.454 1.00 23.92 143 ASP C C 1
ATOM 2807 O O . ASP C 3 143 ? -22.871 31.028 85.314 1.00 24.94 143 ASP C O 1
ATOM 2812 N N . PHE C 3 144 ? -22.523 29.899 87.203 1.00 20.87 144 PHE C N 1
ATOM 2813 C CA . PHE C 3 144 ? -21.493 29.055 86.655 1.00 22.37 144 PHE C CA 1
ATOM 2814 C C . PHE C 3 144 ? -22.047 28.243 85.491 1.00 20.17 144 PHE C C 1
ATOM 2815 O O . PHE C 3 144 ? -21.397 28.120 84.483 1.00 22.80 144 PHE C O 1
ATOM 2823 N N . VAL C 3 145 ? -23.166 27.562 85.721 1.00 20.36 145 VAL C N 1
ATOM 2824 C CA . VAL C 3 145 ? -23.813 26.731 84.730 1.00 19.67 145 VAL C CA 1
ATOM 2825 C C . VAL C 3 145 ? -24.113 27.544 83.466 1.00 24.36 145 VAL C C 1
ATOM 2826 O O . VAL C 3 145 ? -23.857 27.055 82.369 1.00 27.13 145 VAL C O 1
ATOM 2830 N N . LYS C 3 146 ? -24.555 28.798 83.625 1.00 24.06 146 LYS 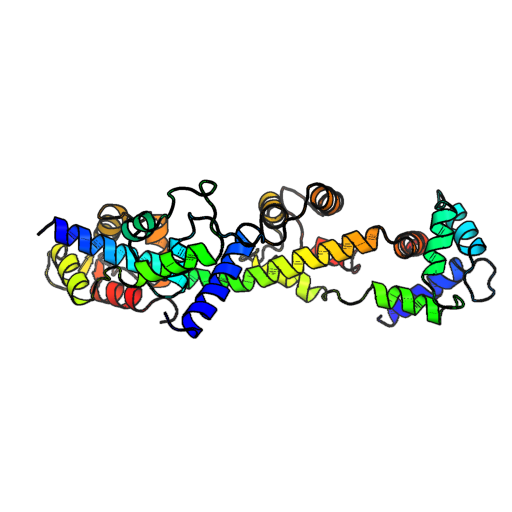C N 1
ATOM 2831 C CA . LYS C 3 146 ? -24.922 29.662 82.490 1.00 26.49 146 LYS C CA 1
ATOM 2832 C C . LYS C 3 146 ? -23.721 30.136 81.651 1.00 26.41 146 LYS C C 1
ATOM 2833 O O . LYS C 3 146 ? -23.805 30.213 80.425 1.00 26.35 146 LYS C O 1
ATOM 2839 N N . LYS C 3 147 ? -22.608 30.400 82.345 1.00 30.07 147 LYS C N 1
ATOM 2840 C CA . LYS C 3 147 ? -21.320 30.809 81.778 1.00 28.11 147 LYS C CA 1
ATOM 2841 C C . LYS C 3 147 ? -20.551 29.694 81.035 1.00 28.90 147 LYS C C 1
ATOM 2842 O O . LYS C 3 147 ? -20.039 29.904 79.926 1.00 32.50 147 LYS C O 1
ATOM 2848 N N . VAL C 3 148 ? -20.533 28.501 81.614 1.00 25.87 148 VAL C N 1
ATOM 2849 C CA . VAL C 3 148 ? -19.957 27.345 80.960 1.00 23.08 148 VAL C CA 1
ATOM 2850 C C . VAL C 3 148 ? -20.725 27.021 79.685 1.00 26.19 148 VAL C C 1
ATOM 2851 O O . VAL C 3 148 ? -20.137 26.889 78.627 1.00 25.50 148 VAL C O 1
ATOM 2855 N N . MET C 3 149 ? -22.045 26.999 79.768 1.00 24.19 149 MET C N 1
ATOM 2856 C CA . MET C 3 149 ? -22.861 26.738 78.605 1.00 26.10 149 MET C CA 1
ATOM 2857 C C . MET C 3 149 ? -22.743 27.863 77.565 1.00 28.37 149 MET C C 1
ATOM 2858 O O . MET C 3 149 ? -22.887 27.623 76.371 1.00 33.05 149 MET C O 1
ATOM 2863 N N . ALA C 3 150 ? -22.451 29.083 77.994 1.00 29.46 150 ALA C N 1
ATOM 2864 C CA . ALA C 3 150 ? -22.377 30.169 77.030 1.00 27.35 150 ALA C CA 1
ATOM 2865 C C . ALA C 3 150 ? -21.034 30.159 76.289 1.00 32.26 150 ALA C C 1
ATOM 2866 O O . ALA C 3 150 ? -20.935 30.702 75.189 1.00 35.22 150 ALA C O 1
ATOM 2868 N N . GLY C 3 151 ? -20.035 29.476 76.853 1.00 32.12 151 GLY C N 1
ATOM 2869 C CA . GLY C 3 151 ? -18.750 29.327 76.194 1.00 31.27 151 GLY C CA 1
ATOM 2870 C C . GLY C 3 151 ? -17.881 30.575 76.174 1.00 33.75 151 GLY C C 1
ATOM 2871 O O . GLY C 3 151 ? -18.293 31.602 76.684 1.00 28.11 151 GLY C O 1
ATOM 2872 N N . PRO C 3 152 ? -16.650 30.506 75.603 1.00 37.08 152 PRO C N 1
ATOM 2873 C CA . PRO C 3 152 ? -15.618 31.515 75.855 1.00 42.36 152 PRO C CA 1
ATOM 2874 C C . PRO C 3 152 ? -15.818 32.821 75.116 1.00 47.66 152 PRO C C 1
ATOM 2875 O O . PRO C 3 152 ? -15.153 33.819 75.412 1.00 51.20 152 PRO C O 1
ATOM 2879 N N . TYR C 3 153 ? -16.681 32.801 74.108 1.00 54.94 153 TYR C N 1
ATOM 2880 C CA . TYR C 3 153 ? -16.906 33.989 73.291 1.00 63.90 153 TYR C CA 1
ATOM 2881 C C . TYR C 3 153 ? -18.752 34.083 72.997 1.00 68.10 153 TYR C C 1
ATOM 2882 O O . TYR C 3 153 ? -19.268 33.118 72.422 1.00 65.78 153 TYR C O 1
ATOM 2891 N N . PRO C 3 154 ? -19.500 34.918 73.717 1.00 74.08 154 PRO C N 1
ATOM 2892 C CA . PRO C 3 154 ? -19.940 34.375 75.000 1.00 77.73 154 PRO C CA 1
ATOM 2893 C C . PRO C 3 154 ? -21.426 33.984 74.967 1.00 81.07 154 PRO C C 1
ATOM 2894 O O . PRO C 3 154 ? -21.936 33.502 73.926 1.00 84.72 154 PRO C O 1
#